Protein AF-R7Z163-F1 (afdb_monomer)

Secondary structure (DSSP, 8-state):
---HHHHHHHHHHHHHHHHTPPPP--TTTSSPPPHHHHHHHHTTTT--S-SS-HHHHHHHHTTPPPEEEEE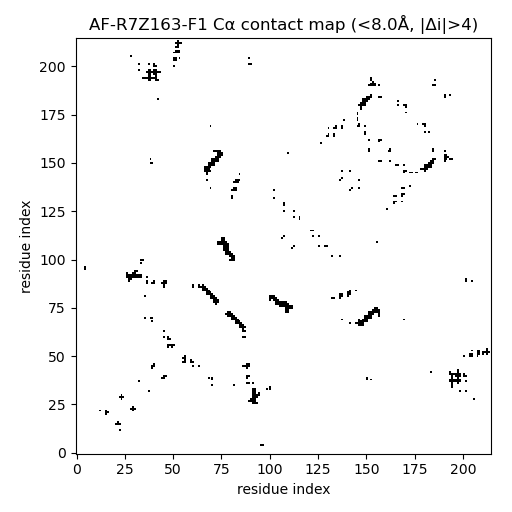EEE-SS-EEEEEEEES--S-PPP--S--S-SEEETTSSHHHHHT--SHHHHHHHHHHHHHHHHHHHHHHHSTTS---EEEEESTTTT-HHHHHHHHHHHHTTTTS--SPPEEE---TTHHHHHHHHHHHHHHHHHHHTTS----

Structure (mmCIF, N/CA/C/O backbone):
data_AF-R7Z163-F1
#
_entry.id   AF-R7Z163-F1
#
loop_
_atom_site.group_PDB
_atom_site.id
_atom_site.type_symbol
_atom_site.label_atom_id
_atom_site.label_alt_id
_atom_site.label_comp_id
_atom_site.label_asym_id
_atom_site.label_entity_id
_atom_site.label_seq_id
_atom_site.pdbx_PDB_ins_code
_atom_site.Cartn_x
_atom_site.Cartn_y
_atom_site.Cartn_z
_atom_site.occupancy
_atom_site.B_iso_or_equiv
_atom_site.auth_seq_id
_atom_site.auth_comp_id
_atom_site.auth_asym_id
_atom_site.auth_atom_id
_atom_site.pdbx_PDB_model_num
ATOM 1 N N . MET A 1 1 ? 17.599 -27.628 7.801 1.00 36.09 1 MET A N 1
ATOM 2 C CA . MET A 1 1 ? 17.347 -26.577 6.795 1.00 36.09 1 MET A CA 1
ATOM 3 C C . MET A 1 1 ? 17.028 -27.294 5.508 1.00 36.09 1 MET A C 1
ATOM 5 O O . MET A 1 1 ? 17.887 -28.016 5.032 1.00 36.09 1 MET A O 1
ATOM 9 N N . VAL A 1 2 ? 15.789 -27.201 5.040 1.00 32.97 2 VAL A N 1
ATOM 10 C CA . VAL A 1 2 ? 15.358 -27.830 3.787 1.00 32.97 2 VAL A CA 1
ATOM 11 C C . VAL A 1 2 ? 15.520 -26.781 2.687 1.00 32.97 2 VAL A C 1
ATOM 13 O O . VAL A 1 2 ? 15.096 -25.640 2.877 1.00 32.97 2 VAL A O 1
ATOM 16 N N . GLU A 1 3 ? 16.165 -27.142 1.578 1.00 38.06 3 GLU A N 1
ATOM 17 C CA . GLU A 1 3 ? 16.409 -26.307 0.390 1.00 38.06 3 GLU A CA 1
ATOM 18 C C . GLU A 1 3 ? 15.124 -26.053 -0.422 1.00 38.06 3 GLU A C 1
ATOM 20 O O . GLU A 1 3 ? 15.104 -26.148 -1.642 1.00 38.06 3 GLU A O 1
ATOM 25 N N . ILE A 1 4 ? 14.032 -25.658 0.239 1.00 41.94 4 ILE A N 1
ATOM 26 C CA . ILE A 1 4 ? 12.734 -25.421 -0.422 1.00 41.94 4 ILE A CA 1
ATOM 27 C C . ILE A 1 4 ? 12.804 -24.227 -1.394 1.00 41.94 4 ILE A C 1
ATOM 29 O O . ILE A 1 4 ? 11.930 -24.016 -2.226 1.00 41.94 4 ILE A O 1
ATOM 33 N N . GLY A 1 5 ? 13.861 -23.416 -1.300 1.00 43.06 5 GLY A N 1
ATOM 34 C CA . GLY A 1 5 ? 14.105 -22.325 -2.233 1.00 43.06 5 GLY A CA 1
ATOM 35 C C . GLY A 1 5 ? 14.441 -22.803 -3.644 1.00 43.06 5 GLY A C 1
ATOM 36 O O . GLY A 1 5 ? 13.993 -22.160 -4.580 1.00 43.06 5 GLY A O 1
ATOM 37 N N . ALA A 1 6 ? 15.203 -23.890 -3.810 1.00 53.16 6 ALA A N 1
ATOM 38 C CA . ALA A 1 6 ? 15.663 -24.345 -5.126 1.00 53.16 6 ALA A CA 1
ATOM 39 C C . ALA A 1 6 ? 14.542 -25.023 -5.929 1.00 53.16 6 ALA A C 1
ATOM 41 O O . ALA A 1 6 ? 14.389 -24.747 -7.117 1.00 53.16 6 ALA A O 1
ATOM 42 N N . GLU A 1 7 ? 13.716 -25.825 -5.253 1.00 54.00 7 GLU A N 1
ATOM 43 C CA . GLU A 1 7 ? 12.612 -26.578 -5.864 1.00 54.00 7 GLU A CA 1
ATOM 44 C C . GLU A 1 7 ? 11.540 -25.652 -6.461 1.00 54.00 7 GLU A C 1
ATOM 46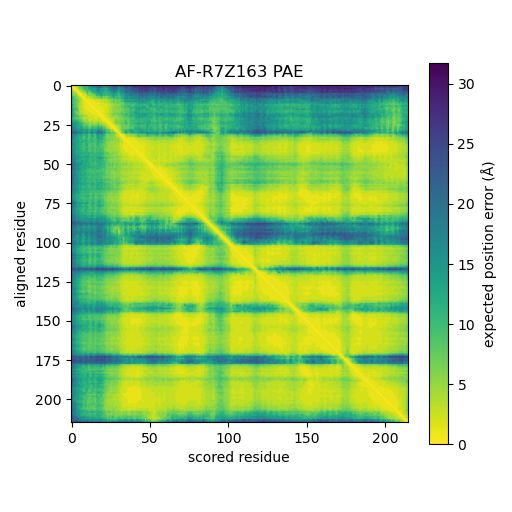 O O . GLU A 1 7 ? 11.139 -25.836 -7.603 1.00 54.00 7 GLU A O 1
ATOM 51 N N . VAL A 1 8 ? 11.171 -24.564 -5.768 1.00 59.41 8 VAL A N 1
ATOM 52 C CA . VAL A 1 8 ? 10.176 -23.597 -6.282 1.00 59.41 8 VAL A CA 1
ATOM 53 C C . VAL A 1 8 ? 10.661 -22.871 -7.544 1.00 59.41 8 VAL A C 1
ATOM 55 O O . VAL A 1 8 ? 9.849 -22.515 -8.397 1.00 59.41 8 VAL A O 1
ATOM 58 N N . TYR A 1 9 ? 11.972 -22.630 -7.695 1.00 63.84 9 TYR A N 1
ATOM 59 C CA . TYR A 1 9 ? 12.480 -22.101 -8.968 1.00 63.84 9 TYR A CA 1
ATOM 60 C C . TYR A 1 9 ? 12.416 -23.149 -10.057 1.00 63.84 9 TYR A C 1
ATOM 62 O O . TYR A 1 9 ? 12.028 -22.806 -11.167 1.00 63.84 9 TYR A O 1
ATOM 70 N N . GLN A 1 10 ? 12.802 -24.386 -9.755 1.00 69.88 10 GLN A N 1
ATOM 71 C CA . GLN A 1 10 ? 12.807 -25.453 -10.741 1.00 69.88 10 GLN A CA 1
ATOM 72 C C . GLN A 1 10 ? 11.404 -25.691 -11.306 1.00 69.88 10 GLN A C 1
ATOM 74 O O . GLN A 1 10 ? 11.244 -25.640 -12.518 1.00 69.88 10 GLN A O 1
ATOM 79 N N . ASP A 1 11 ? 10.380 -25.747 -10.453 1.00 68.75 11 ASP A N 1
ATOM 80 C CA . ASP A 1 11 ? 8.984 -25.864 -10.893 1.00 68.75 11 ASP A CA 1
ATOM 81 C C . ASP A 1 11 ? 8.551 -24.702 -11.809 1.00 68.75 11 ASP A C 1
ATOM 83 O O . ASP A 1 11 ? 7.812 -24.897 -12.775 1.00 68.75 11 ASP A O 1
ATOM 87 N N . LEU A 1 12 ? 9.019 -23.475 -11.537 1.00 69.06 12 LEU A N 1
ATOM 88 C CA . LEU A 1 12 ? 8.750 -22.308 -12.386 1.00 69.06 12 LEU A CA 1
ATOM 89 C C . LEU A 1 12 ? 9.472 -22.387 -13.738 1.00 69.06 12 LEU A C 1
ATOM 91 O O . LEU A 1 12 ? 8.881 -22.017 -14.754 1.00 69.06 12 LEU A O 1
ATOM 95 N N . TYR A 1 13 ? 10.731 -22.834 -13.759 1.00 75.06 13 TYR A N 1
ATOM 96 C CA . TYR A 1 13 ? 11.493 -23.039 -14.995 1.00 75.06 13 TYR A CA 1
ATOM 97 C C . TYR A 1 13 ? 10.868 -24.147 -15.843 1.00 75.06 13 TYR A C 1
ATOM 99 O O . TYR A 1 13 ? 10.616 -23.916 -17.024 1.00 75.06 13 TYR A O 1
ATOM 107 N N . ASP A 1 14 ? 10.530 -25.281 -15.233 1.00 78.38 14 ASP A N 1
ATOM 108 C CA . ASP A 1 14 ? 9.916 -26.428 -15.902 1.00 78.38 14 ASP A CA 1
ATOM 109 C C . ASP A 1 14 ? 8.537 -26.053 -16.475 1.00 78.38 14 ASP A C 1
ATOM 111 O O . ASP A 1 14 ? 8.210 -26.382 -17.617 1.00 78.38 14 ASP A O 1
ATOM 115 N N . ALA A 1 15 ? 7.730 -25.289 -15.727 1.00 80.06 15 ALA A N 1
ATOM 116 C CA . ALA A 1 15 ? 6.444 -24.785 -16.210 1.00 80.06 15 ALA A CA 1
ATOM 117 C C . ALA A 1 15 ? 6.597 -23.781 -17.366 1.00 80.06 15 ALA A C 1
ATOM 119 O O . ALA A 1 15 ? 5.818 -23.810 -18.325 1.00 80.06 15 ALA A O 1
ATOM 120 N N . ALA A 1 16 ? 7.585 -22.886 -17.298 1.00 79.31 16 ALA A N 1
ATOM 121 C CA . ALA A 1 16 ? 7.860 -21.936 -18.371 1.00 79.31 16 ALA A CA 1
ATOM 122 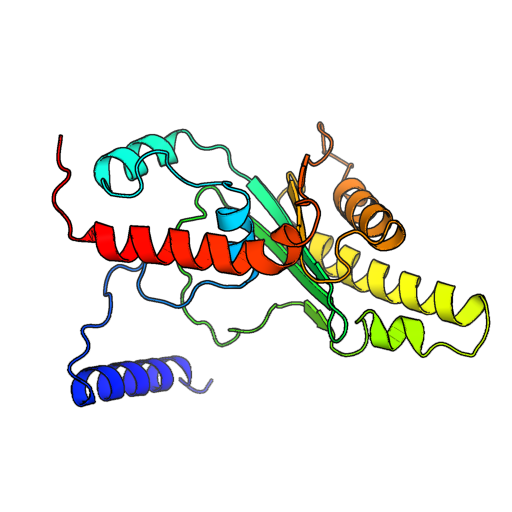C C . ALA A 1 16 ? 8.350 -22.646 -19.640 1.00 79.31 16 ALA A C 1
ATOM 124 O O . ALA A 1 16 ? 7.860 -22.351 -20.729 1.00 79.31 16 ALA A O 1
ATOM 125 N N . GLU A 1 17 ? 9.232 -23.637 -19.496 1.00 80.25 17 GLU A N 1
ATOM 126 C CA . GLU A 1 17 ? 9.689 -24.489 -20.594 1.00 80.25 17 GLU A CA 1
ATOM 127 C C . GLU A 1 17 ? 8.515 -25.238 -21.236 1.00 80.25 17 GLU A C 1
ATOM 129 O O . GLU A 1 17 ? 8.321 -25.156 -22.450 1.00 80.25 17 GLU A O 1
ATOM 134 N N . PHE A 1 18 ? 7.667 -25.883 -20.427 1.00 85.75 18 PHE A N 1
ATOM 135 C CA . PHE A 1 18 ? 6.489 -26.610 -20.909 1.00 85.75 18 PHE A CA 1
ATOM 136 C C . PHE A 1 18 ? 5.501 -25.713 -21.673 1.00 85.75 18 PHE A C 1
ATOM 138 O O . PHE A 1 18 ? 4.878 -26.146 -22.642 1.00 85.75 18 PHE A O 1
ATOM 145 N N . THR A 1 19 ? 5.352 -24.456 -21.249 1.00 81.56 19 THR A N 1
ATOM 146 C CA . THR A 1 19 ? 4.434 -23.484 -21.870 1.00 81.56 19 THR A CA 1
ATOM 147 C C . THR A 1 19 ? 5.065 -22.675 -23.006 1.00 81.56 19 THR A C 1
ATOM 149 O O . THR A 1 19 ? 4.365 -21.899 -23.657 1.00 81.56 19 THR A O 1
ATOM 152 N N . GLY A 1 20 ? 6.366 -22.844 -23.271 1.00 80.19 20 GLY A N 1
ATOM 153 C CA . GLY A 1 20 ? 7.106 -22.050 -24.256 1.00 80.19 20 GLY A CA 1
ATOM 154 C C . GLY A 1 20 ? 7.294 -20.582 -23.854 1.00 80.19 20 GLY A C 1
ATOM 155 O O . GLY A 1 20 ? 7.551 -19.734 -24.711 1.00 80.19 20 GLY A O 1
ATOM 156 N N . LEU A 1 21 ? 7.146 -20.258 -22.568 1.00 76.69 21 LEU A N 1
ATOM 157 C CA . LEU A 1 21 ? 7.347 -18.914 -22.040 1.00 76.69 21 LEU A CA 1
ATOM 158 C C . LEU A 1 21 ? 8.827 -18.680 -21.726 1.00 76.69 21 LEU A C 1
ATOM 160 O O . LEU A 1 21 ? 9.508 -19.515 -21.139 1.00 76.69 21 LEU A O 1
ATOM 164 N N . THR A 1 22 ? 9.329 -17.497 -22.080 1.00 72.44 22 THR A N 1
ATOM 165 C CA . THR A 1 22 ? 10.673 -17.070 -21.672 1.00 72.44 22 THR A CA 1
ATOM 166 C C . THR A 1 22 ? 10.589 -16.394 -20.311 1.00 72.44 22 THR A C 1
ATOM 168 O O . THR A 1 22 ? 9.939 -15.358 -20.170 1.00 72.44 22 THR A O 1
ATOM 171 N N . LEU A 1 23 ? 11.256 -16.963 -19.306 1.00 67.44 23 LEU A N 1
ATOM 172 C CA . LEU A 1 23 ? 11.398 -16.304 -18.012 1.00 67.44 23 LEU A CA 1
ATOM 173 C C . LEU A 1 23 ? 12.344 -15.110 -18.121 1.00 67.44 23 LEU A C 1
ATOM 175 O O . LEU A 1 23 ? 13.413 -15.178 -18.730 1.00 67.44 23 LEU A O 1
ATOM 179 N N . LEU A 1 24 ? 11.957 -14.018 -17.474 1.00 65.38 24 LEU A N 1
ATOM 180 C CA . LEU A 1 24 ? 12.783 -12.826 -17.372 1.00 65.38 24 LEU A CA 1
ATOM 181 C C . LEU A 1 24 ? 13.988 -13.134 -16.478 1.00 65.38 24 LEU A C 1
ATOM 183 O O . LEU A 1 24 ? 13.844 -13.469 -15.303 1.00 65.38 24 LEU A O 1
ATOM 187 N N . THR A 1 25 ? 15.193 -13.028 -17.034 1.00 64.00 25 THR A N 1
ATOM 188 C CA . THR A 1 25 ? 16.443 -13.324 -16.315 1.00 64.00 25 THR A CA 1
ATOM 189 C C . THR A 1 25 ? 17.031 -12.096 -15.627 1.00 64.00 25 THR A C 1
ATOM 191 O O . THR A 1 25 ? 17.888 -12.232 -14.747 1.00 64.00 25 THR A O 1
ATOM 194 N N . ASN A 1 26 ? 16.562 -10.889 -15.968 1.00 64.81 26 ASN A N 1
ATOM 195 C CA . ASN A 1 26 ? 17.010 -9.691 -15.279 1.00 64.81 26 ASN A CA 1
ATOM 196 C C . ASN A 1 26 ? 16.496 -9.701 -13.837 1.00 64.81 26 ASN A C 1
ATOM 198 O O . ASN A 1 26 ? 15.294 -9.657 -13.592 1.00 64.81 26 ASN A O 1
ATOM 202 N N . LYS A 1 27 ? 17.412 -9.681 -12.862 1.00 62.44 27 LYS A N 1
ATOM 203 C CA . LYS A 1 27 ? 17.090 -9.601 -11.426 1.00 62.44 27 LYS A CA 1
ATOM 204 C C . LYS A 1 27 ? 16.138 -8.453 -11.076 1.00 62.44 27 LYS A C 1
ATOM 206 O O . LYS A 1 27 ? 15.412 -8.574 -10.097 1.00 62.44 27 LYS A O 1
ATOM 211 N N . ARG A 1 28 ? 16.139 -7.383 -11.875 1.00 61.84 28 ARG A N 1
ATOM 212 C CA . ARG A 1 28 ? 15.255 -6.223 -11.772 1.00 61.84 28 ARG A CA 1
ATOM 213 C C . ARG A 1 28 ? 13.793 -6.550 -12.081 1.00 61.84 28 ARG A C 1
ATOM 215 O O . ARG A 1 28 ? 12.902 -5.948 -11.498 1.00 61.84 28 ARG A O 1
ATOM 222 N N . PHE A 1 29 ? 13.527 -7.510 -12.954 1.00 61.91 29 PHE A N 1
ATOM 223 C CA . PHE A 1 29 ? 12.198 -7.766 -13.522 1.00 61.91 29 PHE A CA 1
ATOM 224 C C . PHE A 1 29 ? 11.774 -9.229 -13.468 1.00 61.91 29 PHE A C 1
ATOM 226 O O . PHE A 1 29 ? 10.684 -9.577 -13.906 1.00 61.91 29 PHE A O 1
ATOM 233 N N . ALA A 1 30 ? 12.620 -10.091 -12.911 1.00 55.44 30 ALA A N 1
ATOM 234 C CA . ALA A 1 30 ? 12.448 -11.528 -12.981 1.00 55.44 30 ALA A CA 1
ATOM 235 C C . ALA A 1 30 ? 11.147 -12.053 -12.342 1.00 55.44 30 ALA A C 1
ATOM 237 O O . ALA A 1 30 ? 10.879 -13.245 -12.478 1.00 55.44 30 ALA A O 1
ATOM 238 N N . ARG A 1 31 ? 10.375 -11.251 -11.580 1.00 66.25 31 ARG A N 1
ATOM 239 C CA . ARG A 1 31 ? 9.386 -11.768 -10.613 1.00 66.25 31 ARG A CA 1
ATOM 240 C C . ARG A 1 31 ? 8.126 -10.902 -10.431 1.00 66.25 31 ARG A C 1
ATOM 242 O O . ARG A 1 31 ? 8.021 -9.801 -10.952 1.00 66.25 31 ARG A O 1
ATOM 249 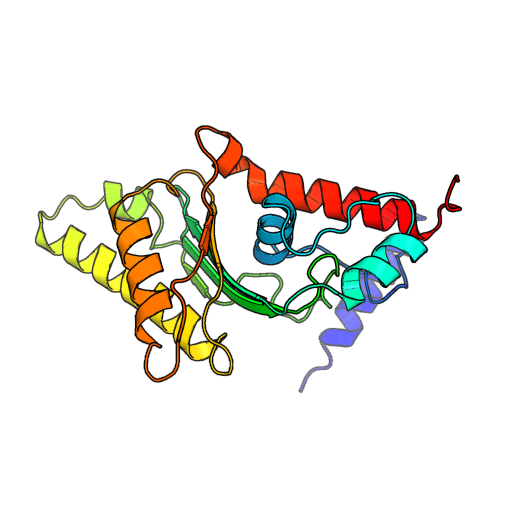N N . GLN A 1 32 ? 7.156 -11.417 -9.666 1.00 65.81 32 GLN A N 1
ATOM 250 C CA . GLN A 1 32 ? 5.863 -10.764 -9.416 1.00 65.81 32 GLN A CA 1
ATOM 251 C C . GLN A 1 32 ? 5.989 -9.517 -8.515 1.00 65.81 32 GLN A C 1
ATOM 253 O O . GLN A 1 32 ? 6.697 -9.560 -7.501 1.00 65.81 32 GLN A O 1
ATOM 258 N N . PRO A 1 33 ? 5.293 -8.413 -8.840 1.00 70.38 33 PRO A N 1
ATOM 259 C CA . PRO A 1 33 ? 5.268 -7.225 -7.998 1.00 70.38 33 PRO A CA 1
ATOM 260 C C . PRO A 1 33 ? 4.495 -7.497 -6.700 1.00 70.38 33 PRO A C 1
ATOM 262 O O . PRO A 1 33 ? 3.402 -8.061 -6.722 1.00 70.38 33 PRO A O 1
ATOM 265 N N . ARG A 1 34 ? 5.037 -7.072 -5.551 1.00 78.62 34 ARG A N 1
ATOM 266 C CA . ARG A 1 34 ? 4.269 -7.067 -4.296 1.00 78.62 34 ARG A CA 1
ATOM 267 C C . ARG A 1 34 ? 3.212 -5.970 -4.347 1.00 78.62 34 ARG A C 1
ATOM 269 O O . ARG A 1 34 ? 3.463 -4.914 -4.922 1.00 78.62 34 ARG A O 1
ATOM 276 N N . HIS A 1 35 ? 2.085 -6.160 -3.657 1.00 82.31 35 HIS A N 1
ATOM 277 C CA . HIS A 1 35 ? 1.030 -5.141 -3.564 1.00 82.31 35 HIS A CA 1
ATOM 278 C C . HIS A 1 35 ? 1.556 -3.780 -3.093 1.00 82.31 35 HIS A C 1
ATOM 280 O O . HIS A 1 35 ? 1.150 -2.758 -3.634 1.00 82.31 35 HIS A O 1
ATOM 286 N N . ARG A 1 36 ? 2.493 -3.769 -2.135 1.00 86.69 36 ARG A N 1
ATOM 287 C CA . ARG A 1 36 ? 3.198 -2.559 -1.695 1.00 86.69 36 ARG A CA 1
ATOM 288 C C . ARG A 1 36 ? 3.938 -1.880 -2.846 1.00 86.69 36 ARG A C 1
ATOM 290 O O . ARG A 1 36 ? 3.727 -0.700 -3.090 1.00 86.69 36 ARG A O 1
ATOM 297 N N . ASP A 1 37 ? 4.816 -2.614 -3.526 1.00 85.62 37 ASP A N 1
ATOM 298 C CA . ASP A 1 37 ? 5.676 -2.058 -4.577 1.00 85.62 37 ASP A CA 1
ATOM 299 C C . ASP A 1 37 ? 4.817 -1.525 -5.732 1.00 85.62 37 ASP A C 1
ATOM 301 O O . ASP A 1 37 ? 5.004 -0.398 -6.186 1.00 85.62 37 ASP A O 1
ATOM 305 N N . ALA A 1 38 ? 3.783 -2.281 -6.099 1.00 88.00 38 ALA A N 1
ATOM 306 C CA . ALA A 1 38 ? 2.792 -1.868 -7.076 1.00 88.00 38 ALA A CA 1
ATOM 307 C C . ALA A 1 38 ? 2.017 -0.618 -6.620 1.00 88.00 38 ALA A C 1
ATOM 309 O O . ALA A 1 38 ? 1.838 0.305 -7.402 1.00 88.00 38 ALA A O 1
ATOM 310 N N . ALA A 1 39 ? 1.602 -0.520 -5.355 1.00 91.44 39 ALA A N 1
ATOM 311 C CA . ALA A 1 39 ? 0.933 0.680 -4.852 1.00 91.44 39 ALA A CA 1
ATOM 312 C C . ALA A 1 39 ? 1.849 1.912 -4.901 1.00 91.44 39 ALA A C 1
ATOM 314 O O . ALA A 1 39 ? 1.417 2.981 -5.324 1.00 91.44 39 ALA A O 1
ATOM 315 N N . ILE A 1 40 ? 3.123 1.766 -4.526 1.00 90.56 40 ILE A N 1
ATOM 316 C CA . ILE A 1 40 ? 4.093 2.861 -4.585 1.00 90.56 40 ILE A CA 1
ATOM 317 C C . ILE A 1 40 ? 4.262 3.368 -6.031 1.00 90.56 40 ILE A C 1
ATOM 319 O O . ILE A 1 40 ? 4.172 4.575 -6.271 1.00 90.56 40 ILE A O 1
ATOM 323 N N . VAL A 1 41 ? 4.433 2.457 -6.998 1.00 90.31 41 VAL A N 1
ATOM 324 C CA . VAL A 1 41 ? 4.495 2.802 -8.431 1.00 90.31 41 VAL A CA 1
ATOM 325 C C . VAL A 1 41 ? 3.180 3.424 -8.907 1.00 90.31 41 VAL A C 1
ATOM 327 O O . VAL A 1 41 ? 3.202 4.395 -9.655 1.00 90.31 41 VAL A O 1
ATOM 330 N N . GLY A 1 42 ? 2.034 2.926 -8.439 1.00 92.25 42 GLY A N 1
ATOM 331 C CA . GLY A 1 42 ? 0.713 3.455 -8.786 1.00 92.25 42 GLY A CA 1
ATOM 332 C C . GLY A 1 42 ? 0.473 4.885 -8.299 1.00 92.25 42 GLY A C 1
ATOM 333 O O . GLY A 1 42 ? -0.296 5.628 -8.907 1.00 92.25 42 GLY A O 1
ATOM 334 N N . TYR A 1 43 ? 1.170 5.302 -7.241 1.00 94.00 43 TYR A N 1
ATOM 335 C CA . TYR A 1 43 ? 1.236 6.696 -6.796 1.00 94.00 43 TYR A CA 1
ATOM 336 C C . TYR A 1 43 ? 2.263 7.543 -7.571 1.00 94.00 43 TYR A C 1
ATOM 338 O O . TYR A 1 43 ? 2.430 8.726 -7.280 1.00 94.00 43 TYR A O 1
ATOM 346 N N . GLY A 1 44 ? 2.948 6.965 -8.561 1.00 90.81 44 GLY A N 1
ATOM 347 C CA . GLY A 1 44 ? 3.984 7.621 -9.361 1.00 90.81 44 GLY A CA 1
ATOM 348 C C . GLY A 1 44 ? 5.316 7.788 -8.627 1.00 90.81 44 GLY A C 1
ATOM 349 O O . GLY A 1 44 ? 6.153 8.593 -9.034 1.00 90.81 44 GLY A O 1
ATOM 350 N N . LEU A 1 45 ? 5.530 7.071 -7.521 1.00 89.19 45 LEU A N 1
ATOM 351 C CA . LEU A 1 45 ? 6.723 7.236 -6.695 1.00 89.19 45 LEU A CA 1
ATOM 352 C C . LEU A 1 45 ? 7.836 6.288 -7.139 1.00 89.19 45 LEU A C 1
ATOM 354 O O . LEU A 1 45 ? 7.640 5.081 -7.250 1.00 89.19 45 LEU A O 1
ATOM 358 N N . GLY A 1 46 ? 9.035 6.836 -7.345 1.00 83.38 46 GLY A N 1
ATOM 359 C CA . GLY A 1 46 ? 10.184 6.044 -7.799 1.00 83.38 46 GLY A CA 1
ATOM 360 C C . GLY A 1 46 ? 10.029 5.527 -9.233 1.00 83.38 46 GLY A C 1
ATOM 361 O O . GLY A 1 46 ? 10.585 4.481 -9.567 1.00 83.38 46 GLY A O 1
ATOM 362 N N . VAL A 1 47 ? 9.248 6.244 -10.047 1.00 85.75 47 VAL A N 1
ATOM 363 C CA . VAL A 1 47 ? 8.957 5.945 -11.452 1.00 85.75 47 VAL A CA 1
ATOM 364 C C . VAL A 1 47 ? 9.656 6.986 -12.326 1.00 85.75 47 VAL A C 1
ATOM 366 O O . VAL A 1 47 ? 9.511 8.187 -12.100 1.00 85.75 47 VAL A O 1
ATOM 369 N N . CYS A 1 48 ? 10.447 6.533 -13.297 1.00 86.19 48 CYS A N 1
ATOM 370 C CA . CYS A 1 48 ? 11.116 7.409 -14.263 1.00 86.19 48 CYS A CA 1
ATOM 371 C C . CYS A 1 48 ? 10.104 8.013 -15.241 1.00 86.19 48 CYS A C 1
ATOM 373 O O . CYS A 1 48 ? 9.071 7.400 -15.509 1.00 86.19 48 CYS A O 1
ATOM 375 N N . LYS A 1 49 ? 10.411 9.154 -15.855 1.00 88.00 49 LYS A N 1
ATOM 376 C CA . LYS A 1 49 ? 9.543 9.741 -16.888 1.00 88.00 49 LYS A CA 1
ATOM 377 C C . LYS A 1 49 ? 9.444 8.847 -18.116 1.00 88.00 49 LYS A C 1
ATOM 379 O O . LYS A 1 49 ? 8.354 8.651 -18.643 1.00 88.00 49 LYS A O 1
ATOM 384 N N . SER A 1 50 ? 10.573 8.286 -18.542 1.00 86.19 50 SER A N 1
ATOM 385 C CA . SER A 1 50 ? 10.609 7.352 -19.662 1.00 86.19 50 SER A CA 1
ATOM 386 C C . SER A 1 50 ? 10.200 5.954 -19.193 1.00 86.19 50 SER A C 1
ATOM 388 O O . SER A 1 50 ? 10.855 5.354 -18.331 1.00 86.19 50 SER A O 1
ATOM 390 N N . SER A 1 51 ? 9.084 5.438 -19.712 1.00 81.69 51 SER A N 1
ATOM 391 C CA . SER A 1 51 ? 8.635 4.057 -19.478 1.00 81.69 51 SER A CA 1
ATOM 392 C C . SER A 1 51 ? 9.197 3.075 -20.507 1.00 81.69 51 SER A C 1
ATOM 394 O O . SER A 1 51 ? 9.265 1.881 -20.224 1.00 81.69 51 SER A O 1
ATOM 396 N N . THR A 1 52 ? 9.642 3.576 -21.663 1.00 83.69 52 THR A N 1
ATOM 397 C CA . THR A 1 52 ? 10.077 2.775 -22.814 1.00 83.69 52 THR A CA 1
ATOM 398 C C . THR A 1 52 ? 11.585 2.780 -23.054 1.00 83.69 52 THR A C 1
ATOM 400 O O . THR A 1 52 ? 12.068 1.899 -23.757 1.00 83.69 52 THR A O 1
ATOM 403 N N . CYS A 1 53 ? 12.348 3.717 -22.469 1.00 85.12 53 CYS A N 1
ATOM 404 C CA . CYS A 1 53 ? 13.810 3.723 -22.565 1.00 85.12 53 CYS A CA 1
ATOM 405 C C . CYS A 1 53 ? 14.483 3.376 -21.223 1.00 85.12 53 CYS A C 1
ATOM 407 O O . CYS A 1 53 ? 14.630 4.236 -20.344 1.00 85.12 53 CYS A O 1
ATOM 409 N N . PRO A 1 54 ? 14.993 2.138 -21.058 1.00 81.62 54 PRO A N 1
ATOM 410 C CA . PRO A 1 54 ? 15.679 1.721 -19.836 1.00 81.62 54 PRO A CA 1
ATOM 411 C C . PRO A 1 54 ? 16.907 2.575 -19.498 1.00 81.62 54 PRO A C 1
ATOM 413 O O . PRO A 1 54 ? 17.187 2.815 -18.326 1.00 81.62 54 PRO A O 1
ATOM 416 N N . ARG A 1 55 ? 17.641 3.063 -20.511 1.00 83.62 55 ARG A N 1
ATOM 417 C CA . ARG A 1 55 ? 18.850 3.882 -20.306 1.00 83.62 55 ARG A CA 1
ATOM 418 C C . ARG A 1 55 ? 18.535 5.232 -19.668 1.00 83.62 55 ARG A C 1
ATOM 420 O O . ARG A 1 55 ? 19.223 5.626 -18.730 1.00 83.62 55 ARG A O 1
ATOM 427 N N . GLU A 1 56 ? 17.499 5.909 -20.154 1.00 86.31 56 GLU A N 1
ATOM 428 C CA . GLU A 1 56 ? 17.022 7.168 -19.573 1.00 86.31 56 GLU A CA 1
ATOM 429 C C . GLU A 1 56 ? 16.536 6.947 -18.145 1.00 86.31 56 GLU A C 1
ATOM 431 O O . GLU A 1 56 ? 16.949 7.665 -17.238 1.00 86.31 56 GLU A O 1
ATOM 436 N N . CYS A 1 57 ? 15.760 5.884 -17.918 1.00 83.94 57 CYS A N 1
ATOM 437 C CA . CYS A 1 57 ? 15.274 5.564 -16.583 1.00 83.94 57 CYS A CA 1
ATOM 438 C C . CYS A 1 57 ? 16.418 5.291 -15.592 1.00 83.94 57 CYS A C 1
ATOM 440 O O . CYS A 1 57 ? 16.422 5.830 -14.486 1.00 83.94 57 CYS A O 1
ATOM 442 N N . VAL A 1 58 ? 17.450 4.539 -15.993 1.00 82.44 58 VAL A N 1
ATOM 443 C CA . VAL A 1 58 ? 18.641 4.326 -15.152 1.00 82.44 58 VAL A CA 1
ATOM 444 C C . VAL A 1 58 ? 19.334 5.650 -14.818 1.00 82.44 58 VAL A C 1
ATOM 446 O O . VAL A 1 58 ? 19.796 5.816 -13.688 1.00 82.44 58 VAL A O 1
ATOM 449 N N . ALA A 1 59 ? 19.408 6.601 -15.752 1.00 85.62 59 ALA A N 1
ATOM 450 C CA . ALA A 1 59 ? 19.982 7.919 -15.482 1.00 85.62 59 ALA A CA 1
ATOM 451 C C . ALA A 1 59 ? 19.126 8.727 -14.488 1.00 85.62 59 ALA A C 1
ATOM 453 O O . ALA A 1 59 ? 19.669 9.298 -13.542 1.00 85.62 59 ALA A O 1
ATOM 454 N N . GLU A 1 60 ? 17.799 8.719 -14.650 1.00 86.12 60 GLU A N 1
ATOM 455 C CA . GLU A 1 60 ? 16.857 9.383 -13.739 1.00 86.12 60 GLU A CA 1
ATOM 456 C C . GLU A 1 60 ? 16.921 8.807 -12.313 1.00 86.12 60 GLU A C 1
ATOM 458 O O . GLU A 1 60 ? 16.940 9.557 -11.337 1.00 86.12 60 GLU A O 1
ATOM 463 N N . GLU A 1 61 ? 17.020 7.482 -12.178 1.00 82.88 61 GLU A N 1
ATOM 464 C CA . GLU A 1 61 ? 17.074 6.784 -10.886 1.00 82.88 61 GLU A CA 1
ATOM 465 C C . GLU A 1 61 ? 18.229 7.217 -9.987 1.00 82.88 61 GLU A C 1
ATOM 467 O O . GLU A 1 61 ? 18.080 7.225 -8.766 1.00 82.88 61 GLU A O 1
ATOM 472 N N . HIS A 1 62 ? 19.387 7.558 -10.561 1.00 81.62 62 HIS A N 1
ATOM 473 C CA . HIS A 1 62 ? 20.548 7.980 -9.770 1.00 81.62 62 HIS A CA 1
ATOM 474 C C . HIS A 1 62 ? 20.288 9.287 -9.010 1.00 81.62 62 HIS A C 1
ATOM 476 O O . HIS A 1 62 ? 20.915 9.520 -7.978 1.00 81.62 62 HIS A O 1
ATOM 482 N N . GLY A 1 63 ? 19.366 10.120 -9.501 1.00 83.31 63 GLY A N 1
ATOM 483 C CA . GLY A 1 63 ? 18.964 11.370 -8.859 1.00 83.31 63 GLY A CA 1
ATOM 484 C C . GLY A 1 63 ? 17.755 11.248 -7.929 1.00 83.31 63 GLY A C 1
ATOM 485 O O . GLY A 1 63 ? 17.361 12.247 -7.328 1.00 83.31 63 GLY A O 1
ATOM 486 N N . MET A 1 64 ? 17.134 10.069 -7.811 1.00 85.69 64 MET A N 1
ATOM 487 C CA . MET A 1 64 ? 15.922 9.915 -7.005 1.00 85.69 64 MET A CA 1
ATOM 488 C C . MET A 1 64 ? 16.241 9.870 -5.503 1.00 85.69 64 MET A C 1
ATOM 490 O O . MET A 1 64 ? 17.184 9.190 -5.086 1.00 85.69 64 MET A O 1
ATOM 494 N N . PRO A 1 65 ? 15.447 10.560 -4.662 1.00 84.56 65 PRO A N 1
ATOM 495 C CA . PRO A 1 65 ? 15.635 10.509 -3.223 1.00 84.56 65 PRO A CA 1
ATOM 496 C C . PRO A 1 65 ? 15.276 9.125 -2.681 1.00 84.56 65 PRO A C 1
ATOM 498 O O . PRO A 1 65 ? 14.347 8.469 -3.157 1.00 84.56 65 PRO A O 1
ATOM 501 N N . GLU A 1 66 ? 15.982 8.712 -1.633 1.00 85.00 66 GLU A N 1
ATOM 502 C CA . GLU A 1 66 ? 15.593 7.554 -0.839 1.00 85.00 66 GLU A CA 1
ATOM 503 C C . GLU A 1 66 ? 14.265 7.820 -0.132 1.00 85.00 66 GLU A C 1
ATOM 505 O O . GLU A 1 66 ? 14.051 8.901 0.419 1.00 85.00 66 GLU A O 1
ATOM 510 N N . ARG A 1 67 ? 13.359 6.843 -0.170 1.00 85.81 67 ARG A N 1
ATOM 511 C CA . ARG A 1 67 ? 12.028 6.943 0.424 1.00 85.81 67 ARG A CA 1
ATOM 512 C C . ARG A 1 67 ? 11.765 5.754 1.319 1.00 85.81 67 ARG A C 1
ATOM 514 O O . ARG A 1 67 ? 12.087 4.625 0.968 1.00 85.81 67 ARG A O 1
ATOM 521 N N . SER A 1 68 ? 11.138 6.005 2.454 1.00 89.19 68 SER A N 1
ATOM 522 C CA . SER A 1 68 ? 10.646 4.978 3.361 1.00 89.19 68 SER A CA 1
ATOM 523 C C . SER A 1 68 ? 9.133 5.061 3.392 1.00 89.19 68 SER A C 1
ATOM 525 O O . SER A 1 68 ? 8.561 6.038 3.877 1.00 89.19 68 SER A O 1
ATOM 527 N N . ALA A 1 69 ? 8.493 4.061 2.802 1.00 91.06 69 ALA A N 1
ATOM 528 C CA . ALA A 1 69 ? 7.069 4.077 2.537 1.00 91.06 69 ALA A CA 1
ATOM 529 C C . ALA A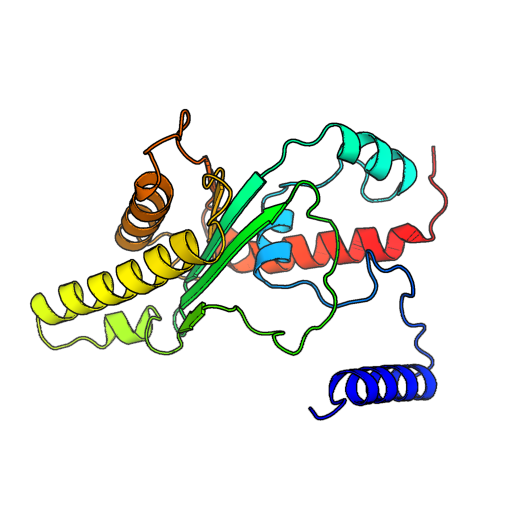 1 69 ? 6.332 3.113 3.471 1.00 91.06 69 ALA A C 1
ATOM 531 O O . ALA A 1 69 ? 6.587 1.906 3.427 1.00 91.06 69 ALA A O 1
ATOM 532 N N . LEU A 1 70 ? 5.395 3.635 4.266 1.00 93.81 70 LEU A N 1
ATOM 533 C CA . LEU A 1 70 ? 4.404 2.857 5.008 1.00 93.81 70 LEU A CA 1
ATOM 534 C C . LEU A 1 70 ? 3.159 2.699 4.132 1.00 93.81 70 LEU A C 1
ATOM 536 O O . LEU A 1 70 ? 2.412 3.648 3.919 1.00 93.81 70 LEU A O 1
ATOM 540 N N . SER A 1 71 ? 2.955 1.502 3.599 1.00 94.50 71 SER A N 1
ATOM 541 C CA . SER A 1 71 ? 1.843 1.168 2.711 1.00 94.50 71 SER A CA 1
ATOM 542 C C . SER A 1 71 ? 0.785 0.378 3.459 1.00 94.50 71 SER A C 1
ATOM 544 O O . SER A 1 71 ? 1.093 -0.656 4.053 1.00 94.50 71 SER A O 1
ATOM 546 N N . ILE A 1 72 ? -0.458 0.845 3.404 1.00 96.25 72 ILE A N 1
ATOM 547 C CA . ILE A 1 72 ? -1.587 0.240 4.101 1.00 96.25 72 ILE A CA 1
ATOM 548 C C . ILE A 1 72 ? -2.713 -0.011 3.100 1.00 96.25 72 ILE A C 1
ATOM 550 O O . ILE A 1 72 ? -3.333 0.919 2.582 1.00 96.25 72 ILE A O 1
ATOM 554 N N . LEU A 1 73 ? -2.982 -1.291 2.866 1.00 96.56 73 LEU A N 1
ATOM 555 C CA . LEU A 1 73 ? -4.169 -1.768 2.176 1.00 96.56 73 LEU A CA 1
ATOM 556 C C . LEU A 1 73 ? -5.269 -1.984 3.215 1.00 96.56 73 LEU A C 1
ATOM 558 O O . LEU A 1 73 ? -5.122 -2.844 4.086 1.00 96.56 73 LEU A O 1
ATOM 562 N N . PHE A 1 74 ? -6.373 -1.248 3.107 1.00 97.19 74 PHE A N 1
ATOM 563 C CA . PHE A 1 74 ? -7.537 -1.443 3.967 1.00 97.19 74 PHE A CA 1
ATOM 564 C C . PHE A 1 74 ? -8.791 -1.686 3.134 1.00 97.19 74 PHE A C 1
ATOM 566 O O . PHE A 1 74 ? -9.257 -0.826 2.386 1.00 97.19 74 PHE A O 1
ATOM 573 N N . THR A 1 75 ? -9.319 -2.898 3.254 1.00 96.81 75 THR A N 1
ATOM 574 C CA . THR A 1 75 ? -10.458 -3.401 2.477 1.00 96.81 75 THR A CA 1
ATOM 575 C C . THR A 1 75 ? -11.578 -3.844 3.410 1.00 96.81 75 THR A C 1
ATOM 577 O O . THR A 1 75 ? -11.439 -3.828 4.638 1.00 96.81 75 THR A O 1
ATOM 580 N N . ARG A 1 76 ? -12.692 -4.291 2.831 1.00 96.94 76 ARG A N 1
ATOM 581 C CA . ARG A 1 76 ? -13.766 -4.969 3.557 1.00 96.94 76 ARG A CA 1
ATOM 582 C C . ARG A 1 76 ? -13.260 -6.177 4.337 1.00 96.94 76 ARG A C 1
ATOM 584 O O . ARG A 1 76 ? -13.580 -6.308 5.514 1.00 96.94 76 ARG A O 1
ATOM 591 N N . ALA A 1 77 ? -12.440 -7.014 3.712 1.00 96.38 77 ALA A N 1
ATOM 592 C CA . ALA A 1 77 ? -12.023 -8.284 4.295 1.00 96.38 77 ALA A CA 1
ATOM 593 C C . ALA A 1 77 ? -10.742 -8.184 5.130 1.00 96.38 77 ALA A C 1
ATOM 595 O O . ALA A 1 77 ? -10.624 -8.863 6.140 1.00 96.38 77 ALA A O 1
ATOM 596 N N . VAL A 1 78 ? -9.777 -7.357 4.721 1.00 95.88 78 VAL A N 1
ATOM 597 C CA . VAL A 1 78 ? -8.412 -7.431 5.259 1.00 95.88 78 VAL A CA 1
ATOM 598 C C . VAL A 1 78 ? -7.791 -6.064 5.521 1.00 95.88 78 VAL A C 1
ATOM 600 O O . VAL A 1 78 ? -8.098 -5.075 4.842 1.00 95.88 78 VAL A O 1
ATOM 603 N N . LEU A 1 79 ? -6.848 -6.056 6.460 1.00 96.38 79 LEU A N 1
ATOM 604 C CA . LEU A 1 79 ? -5.841 -5.021 6.651 1.00 96.38 79 LEU A CA 1
ATOM 605 C C . LEU A 1 79 ? -4.470 -5.620 6.332 1.00 96.38 79 LEU A C 1
ATOM 607 O O . LEU A 1 79 ? -4.063 -6.620 6.919 1.00 96.38 79 LEU A O 1
ATOM 611 N N . SER A 1 80 ? -3.741 -5.003 5.412 1.00 94.62 80 SER A N 1
ATOM 612 C CA . SER A 1 80 ? -2.379 -5.402 5.066 1.00 94.62 80 SER A CA 1
ATOM 613 C C . SER A 1 80 ? -1.457 -4.202 5.173 1.00 94.62 80 SER A C 1
ATOM 615 O O . SER A 1 80 ? -1.717 -3.164 4.568 1.00 94.62 80 SER A O 1
ATOM 617 N N . ILE A 1 81 ? -0.366 -4.356 5.917 1.00 94.25 81 ILE A N 1
ATOM 618 C CA . ILE A 1 81 ? 0.569 -3.277 6.211 1.00 94.25 81 ILE A CA 1
ATOM 619 C C . ILE A 1 81 ? 1.978 -3.724 5.845 1.00 94.25 81 ILE A C 1
ATOM 621 O O . ILE A 1 81 ? 2.464 -4.770 6.275 1.00 94.25 81 ILE A O 1
ATOM 625 N N . GLU A 1 82 ? 2.679 -2.889 5.093 1.00 91.06 82 GLU A N 1
ATOM 626 C CA . GLU A 1 82 ? 4.098 -3.075 4.844 1.00 91.06 82 GLU A CA 1
ATOM 627 C C . GLU A 1 82 ? 4.842 -1.755 4.968 1.00 91.06 82 GLU A C 1
ATOM 629 O O . GLU A 1 82 ? 4.349 -0.707 4.561 1.00 91.06 82 GLU A O 1
ATOM 634 N N . CYS A 1 83 ? 6.065 -1.818 5.483 1.00 88.25 83 CYS A N 1
ATOM 635 C CA . CYS A 1 83 ? 6.971 -0.682 5.515 1.00 88.25 83 CYS A CA 1
ATOM 636 C C . CYS A 1 83 ? 8.290 -1.082 4.854 1.00 88.25 83 CYS A C 1
ATOM 638 O O . CYS A 1 83 ? 8.808 -2.171 5.118 1.00 88.25 83 CYS A O 1
ATOM 640 N N . SER A 1 84 ? 8.821 -0.241 3.967 1.00 84.88 84 SER A N 1
ATOM 641 C CA . SER A 1 84 ? 10.136 -0.477 3.364 1.00 84.88 84 SER A CA 1
ATOM 642 C C . SER A 1 84 ? 10.831 0.812 2.945 1.00 84.88 84 SER A C 1
ATOM 644 O O . SER A 1 84 ? 10.200 1.678 2.339 1.00 84.88 84 SER A O 1
ATOM 646 N N . GLY A 1 85 ? 12.141 0.878 3.192 1.00 78.81 85 GLY A N 1
ATOM 647 C CA . GLY A 1 85 ? 13.044 1.898 2.660 1.00 78.81 85 GLY A CA 1
ATOM 648 C C . GLY A 1 85 ? 13.626 1.491 1.309 1.00 78.81 85 GLY A C 1
ATOM 649 O O . GLY A 1 85 ? 14.188 0.401 1.190 1.00 78.81 85 GLY A O 1
ATOM 650 N N . ARG A 1 86 ? 13.478 2.339 0.287 1.00 71.56 86 ARG A N 1
ATOM 651 C CA . ARG A 1 86 ? 14.027 2.138 -1.058 1.00 71.56 86 ARG A CA 1
ATOM 652 C C . ARG A 1 86 ? 14.364 3.450 -1.748 1.00 71.56 86 ARG A C 1
ATOM 654 O O . ARG A 1 86 ? 13.597 4.407 -1.722 1.00 71.56 86 ARG A O 1
ATOM 661 N N . ARG A 1 87 ? 15.476 3.440 -2.483 1.00 65.38 87 ARG A N 1
ATOM 662 C CA . ARG A 1 87 ? 15.772 4.446 -3.520 1.00 65.38 87 ARG A CA 1
ATOM 663 C C . ARG A 1 87 ? 15.048 4.159 -4.832 1.00 65.38 87 ARG A C 1
ATOM 665 O O . ARG A 1 87 ? 14.668 5.083 -5.535 1.00 65.38 87 ARG A O 1
ATOM 672 N N . LYS A 1 88 ? 14.865 2.873 -5.149 1.00 66.06 88 LYS A N 1
ATOM 673 C CA . LYS A 1 88 ? 14.359 2.383 -6.435 1.00 66.06 88 LYS A CA 1
ATOM 674 C C . LYS A 1 88 ? 13.170 1.466 -6.218 1.00 66.06 88 LYS A C 1
ATOM 676 O O . LYS A 1 88 ? 13.224 0.589 -5.354 1.00 66.06 88 LYS A O 1
ATOM 681 N N . ILE A 1 89 ? 12.100 1.705 -6.968 1.00 60.75 89 ILE A N 1
ATOM 682 C CA . ILE A 1 89 ? 10.805 1.053 -6.727 1.00 60.75 89 ILE A CA 1
ATOM 683 C C . ILE A 1 89 ? 10.256 0.402 -8.005 1.00 60.75 89 ILE A C 1
ATOM 685 O O . ILE A 1 89 ? 9.477 -0.540 -7.924 1.00 60.75 89 ILE A O 1
ATOM 689 N N . ALA A 1 90 ? 10.776 0.777 -9.180 1.00 57.56 90 ALA A N 1
ATOM 690 C CA . ALA A 1 90 ? 10.583 0.055 -10.440 1.00 57.56 90 ALA A CA 1
ATOM 691 C C . ALA A 1 90 ? 11.483 -1.198 -10.548 1.00 57.56 90 ALA A C 1
ATOM 693 O O . ALA A 1 90 ? 12.140 -1.423 -11.571 1.00 57.56 90 ALA A O 1
ATOM 694 N N . GLU A 1 91 ? 11.545 -1.983 -9.472 1.00 62.81 91 GLU A N 1
ATOM 695 C CA . GLU A 1 91 ? 12.220 -3.277 -9.419 1.00 62.81 91 GLU A CA 1
ATOM 696 C C . GLU A 1 91 ? 11.276 -4.307 -8.786 1.00 62.81 91 GLU A C 1
ATOM 698 O O . GLU A 1 91 ? 10.530 -4.023 -7.849 1.00 62.81 91 GLU A O 1
ATOM 703 N N . THR A 1 92 ? 11.308 -5.523 -9.307 1.00 58.81 92 THR A N 1
ATOM 704 C CA . THR A 1 92 ? 10.601 -6.682 -8.767 1.00 58.81 92 THR A CA 1
ATOM 705 C C . THR A 1 92 ? 11.511 -7.413 -7.784 1.00 58.81 92 THR A C 1
ATOM 707 O O . THR A 1 92 ? 12.733 -7.451 -7.938 1.00 58.81 92 THR A O 1
ATOM 710 N N . HIS A 1 93 ? 10.925 -7.990 -6.736 1.00 53.47 93 HIS A N 1
ATOM 711 C CA . HIS A 1 93 ? 11.688 -8.685 -5.702 1.00 53.47 93 HIS A CA 1
ATOM 712 C C . HIS A 1 93 ? 11.806 -10.154 -5.978 1.00 53.47 93 HIS A C 1
ATOM 714 O O . HIS A 1 93 ? 10.878 -10.765 -6.490 1.00 53.47 93 HIS A O 1
ATOM 720 N N . ILE A 1 94 ? 12.913 -10.733 -5.513 1.00 48.38 94 ILE A N 1
ATOM 721 C CA . ILE A 1 94 ? 13.044 -12.171 -5.358 1.00 48.38 94 ILE A CA 1
ATOM 722 C C . ILE A 1 94 ? 11.860 -12.719 -4.530 1.00 48.38 94 ILE A C 1
ATOM 724 O O . ILE A 1 94 ? 11.741 -12.281 -3.387 1.00 48.38 94 ILE A O 1
ATOM 728 N N . PRO A 1 95 ? 10.998 -13.641 -5.042 1.00 46.12 95 PRO A N 1
ATOM 729 C CA . PRO A 1 95 ? 10.197 -14.577 -4.289 1.00 46.12 95 PRO A CA 1
ATOM 730 C C . PRO A 1 95 ? 11.098 -15.262 -3.298 1.00 46.12 95 PRO A C 1
ATOM 732 O O . PRO A 1 95 ? 11.777 -16.250 -3.560 1.00 46.12 95 PRO A O 1
ATOM 735 N N . TYR A 1 96 ? 11.162 -14.616 -2.153 1.00 47.75 96 TYR A N 1
ATOM 736 C CA . TYR A 1 96 ? 11.362 -15.287 -0.912 1.00 47.75 96 TYR A CA 1
ATOM 737 C C . TYR A 1 96 ? 10.052 -15.992 -0.563 1.00 47.75 96 TYR A C 1
ATOM 739 O O . TYR A 1 96 ? 8.990 -15.646 -1.082 1.00 47.75 96 TYR A O 1
ATOM 747 N N . TRP A 1 97 ? 10.122 -16.920 0.380 1.00 43.34 97 TRP A N 1
ATOM 748 C CA . TRP A 1 97 ? 8.996 -17.673 0.939 1.00 43.34 97 TRP A CA 1
ATOM 749 C C . TRP A 1 97 ? 7.784 -16.834 1.407 1.00 43.34 97 TRP A C 1
ATOM 751 O O . TRP A 1 97 ? 6.739 -17.380 1.736 1.00 43.34 97 TRP A O 1
ATOM 761 N N . GLN A 1 98 ? 7.899 -15.505 1.441 1.00 50.97 98 GLN A N 1
ATOM 762 C CA . GLN A 1 98 ? 6.819 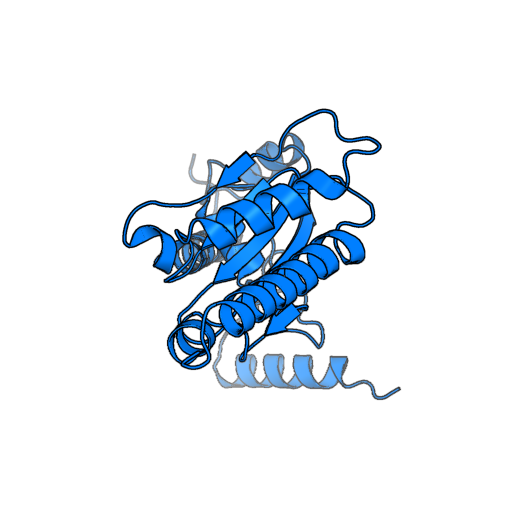-14.576 1.752 1.00 50.97 98 GLN A CA 1
ATOM 763 C C . GLN A 1 98 ? 6.425 -13.798 0.490 1.00 50.97 98 GLN A C 1
ATOM 765 O O . GLN A 1 98 ? 6.950 -12.713 0.221 1.00 50.97 98 GLN A O 1
ATOM 770 N N . GLN A 1 99 ? 5.508 -14.373 -0.292 1.00 54.38 99 GLN A N 1
ATOM 771 C CA . GLN A 1 99 ? 4.727 -13.630 -1.290 1.00 54.38 99 GLN A CA 1
ATOM 772 C C . GLN A 1 99 ? 3.620 -12.791 -0.632 1.00 54.38 99 GLN A C 1
ATOM 774 O O . GLN A 1 99 ? 3.132 -11.835 -1.228 1.00 54.38 99 GLN A O 1
ATOM 779 N N . HIS A 1 100 ? 3.264 -13.113 0.613 1.00 54.16 100 HIS A N 1
ATOM 780 C CA . HIS A 1 100 ? 2.290 -12.364 1.392 1.00 54.16 100 HIS A CA 1
ATOM 781 C C . HIS A 1 100 ? 2.928 -11.168 2.113 1.00 54.16 100 HIS A C 1
ATOM 783 O O . HIS A 1 100 ? 4.118 -11.220 2.458 1.00 54.16 100 HIS A O 1
ATOM 789 N N . PRO A 1 101 ? 2.140 -10.106 2.368 1.00 59.75 101 PRO A N 1
ATOM 790 C CA . PRO A 1 101 ? 2.547 -9.013 3.235 1.00 59.75 101 PRO A CA 1
ATOM 791 C C . PRO A 1 101 ? 3.059 -9.554 4.561 1.00 59.75 101 PRO A C 1
ATOM 793 O O . PRO A 1 101 ? 2.480 -10.479 5.127 1.00 59.75 101 PRO A O 1
ATOM 796 N N . SER A 1 102 ? 4.146 -8.976 5.072 1.00 68.94 102 SER A N 1
ATOM 797 C CA . SER A 1 102 ? 4.694 -9.419 6.356 1.00 68.94 102 SER A CA 1
ATOM 798 C C . SER A 1 102 ? 3.729 -9.177 7.522 1.00 68.94 102 SER A C 1
ATOM 800 O O . SER A 1 102 ? 3.847 -9.881 8.516 1.00 68.94 102 SER A O 1
ATOM 802 N N . ASN A 1 103 ? 2.779 -8.241 7.381 1.00 87.38 103 ASN A N 1
ATOM 803 C CA . ASN A 1 103 ? 1.700 -7.992 8.337 1.00 87.38 103 ASN A CA 1
ATOM 804 C C . ASN A 1 103 ? 0.354 -8.001 7.603 1.00 87.38 103 ASN A C 1
ATOM 806 O O . ASN A 1 103 ? -0.107 -6.976 7.097 1.00 87.38 103 ASN A O 1
ATOM 810 N N . PHE A 1 104 ? -0.241 -9.185 7.496 1.00 91.19 104 PHE A N 1
ATOM 811 C CA . PHE A 1 104 ? -1.549 -9.409 6.891 1.00 91.19 104 PHE A CA 1
ATOM 812 C C . PHE A 1 104 ? -2.534 -9.859 7.971 1.00 91.19 104 PHE A C 1
ATOM 814 O O . PHE A 1 104 ? -2.261 -10.817 8.693 1.00 91.19 104 PHE A O 1
ATOM 821 N N . HIS A 1 105 ? -3.671 -9.176 8.064 1.00 94.44 105 HIS A N 1
ATOM 822 C CA . HIS A 1 105 ? -4.700 -9.415 9.069 1.00 94.44 105 HIS A CA 1
ATOM 823 C C . HIS A 1 105 ? -6.064 -9.539 8.389 1.00 94.44 105 HIS A C 1
ATOM 825 O O . HIS A 1 105 ? -6.628 -8.550 7.912 1.00 94.44 105 HIS A O 1
ATOM 831 N N . ASP A 1 106 ? -6.602 -10.753 8.355 1.00 94.62 106 ASP A N 1
ATOM 832 C CA . ASP A 1 106 ? -7.942 -11.060 7.842 1.00 94.62 106 ASP A CA 1
ATOM 833 C C . ASP A 1 106 ? -9.063 -10.767 8.853 1.00 94.62 106 ASP A C 1
ATOM 835 O O . ASP A 1 106 ? -10.242 -10.766 8.509 1.00 94.62 106 ASP A O 1
ATOM 839 N N . ASP A 1 107 ? -8.704 -10.457 10.097 1.00 95.50 107 ASP A N 1
ATOM 840 C CA . ASP A 1 107 ? -9.631 -10.129 11.176 1.00 95.50 107 ASP A CA 1
ATOM 841 C C . ASP A 1 107 ? -9.687 -8.624 11.501 1.00 95.50 107 ASP A C 1
ATOM 843 O O . ASP A 1 107 ? -10.442 -8.198 12.379 1.00 95.50 107 ASP A O 1
ATOM 847 N N . LEU A 1 108 ? -8.901 -7.811 10.789 1.00 96.81 108 LEU A N 1
ATOM 848 C CA . LEU A 1 108 ? -8.838 -6.354 10.943 1.00 96.81 108 LEU A CA 1
ATOM 849 C C . LEU A 1 108 ? -9.387 -5.596 9.722 1.00 96.81 108 LEU A C 1
ATOM 851 O O . LEU A 1 108 ? -9.078 -4.421 9.558 1.00 96.81 108 LEU A O 1
ATOM 855 N N . GLY A 1 109 ? -10.205 -6.238 8.880 1.00 97.00 109 GLY A N 1
ATOM 856 C CA . GLY A 1 109 ? -10.935 -5.592 7.779 1.00 97.00 109 GLY A CA 1
ATOM 857 C C . GLY A 1 109 ? -12.131 -4.738 8.230 1.00 97.00 109 GLY A C 1
ATOM 858 O O . GLY A 1 109 ? -12.597 -4.830 9.371 1.00 97.00 109 GLY A O 1
ATOM 859 N N . LEU A 1 110 ? -12.671 -3.912 7.324 1.00 95.50 110 LEU A N 1
ATOM 860 C CA . LEU A 1 110 ? -13.836 -3.062 7.613 1.00 95.50 110 LEU A CA 1
ATOM 861 C C . LEU A 1 110 ? -15.077 -3.885 7.998 1.00 95.50 110 LEU A C 1
ATOM 863 O O . LEU A 1 110 ? -15.826 -3.476 8.878 1.00 95.50 110 LEU A O 1
ATOM 867 N N . GLU A 1 111 ? -15.279 -5.071 7.424 1.00 95.62 111 GLU A N 1
ATOM 868 C CA . GLU A 1 111 ? -16.399 -5.937 7.809 1.00 95.62 111 GLU A CA 1
ATOM 869 C C . GLU A 1 111 ? -16.293 -6.426 9.246 1.00 95.62 111 GLU A C 1
ATOM 871 O O . GLU A 1 111 ? -17.305 -6.519 9.941 1.00 95.62 111 GLU A O 1
ATOM 876 N N . ALA A 1 112 ? -15.080 -6.732 9.709 1.00 94.75 112 ALA A N 1
ATOM 877 C CA . ALA A 1 112 ? -14.865 -7.105 11.099 1.00 94.75 112 ALA A CA 1
ATOM 878 C C . ALA A 1 112 ? -15.257 -5.949 12.031 1.00 94.75 112 ALA A C 1
ATOM 880 O O . ALA A 1 112 ? -15.885 -6.188 13.060 1.00 94.75 112 ALA A O 1
ATOM 881 N N . TYR A 1 113 ? -14.974 -4.702 11.634 1.00 94.31 113 TYR A N 1
ATOM 882 C CA . TYR A 1 113 ? -15.422 -3.501 12.343 1.00 94.31 113 TYR A CA 1
ATOM 883 C C . TYR A 1 113 ? -16.947 -3.307 12.300 1.00 94.31 113 TYR A C 1
ATOM 885 O O . TYR A 1 113 ? -17.563 -3.042 13.335 1.00 94.31 113 TYR A O 1
ATOM 893 N N . GLU A 1 114 ? -17.572 -3.455 11.129 1.00 92.75 114 GLU A N 1
ATOM 894 C CA . GLU A 1 114 ? -19.021 -3.293 10.927 1.00 92.75 114 GLU A CA 1
ATOM 895 C C . GLU A 1 114 ? -19.837 -4.309 11.744 1.00 92.75 114 GLU A C 1
ATOM 897 O O . GLU A 1 114 ? -20.907 -3.976 12.256 1.00 92.75 114 GLU A O 1
ATOM 902 N N . ARG A 1 115 ? -19.312 -5.528 11.934 1.00 92.56 115 ARG A N 1
ATOM 903 C CA . ARG A 1 115 ? -19.946 -6.590 12.738 1.00 92.56 115 ARG A CA 1
ATOM 904 C C . ARG A 1 115 ? -19.874 -6.357 14.251 1.00 92.56 115 ARG A C 1
ATOM 906 O O . ARG A 1 115 ? -20.475 -7.122 15.005 1.00 92.56 115 ARG A O 1
ATOM 913 N N . LEU A 1 116 ? -19.160 -5.335 14.732 1.00 89.62 116 LEU A N 1
ATOM 914 C CA . LEU A 1 116 ? -19.065 -5.043 16.165 1.00 89.62 116 LEU A CA 1
ATOM 915 C C . LEU A 1 116 ? -20.393 -4.481 16.687 1.00 89.62 116 LEU A C 1
ATOM 917 O O . LEU A 1 116 ? -20.637 -3.274 16.689 1.00 89.62 116 LEU A O 1
ATOM 921 N N . THR A 1 117 ? -21.241 -5.376 17.186 1.00 78.19 117 THR A N 1
ATOM 922 C CA . THR A 1 117 ? -22.534 -5.057 17.812 1.00 78.19 117 THR A CA 1
ATOM 923 C C . THR A 1 117 ? -22.409 -4.583 19.266 1.00 78.19 117 THR A C 1
ATOM 925 O O . THR A 1 117 ? -23.372 -4.088 19.843 1.00 78.19 117 THR A O 1
ATOM 928 N N . TRP A 1 118 ? -21.227 -4.715 19.875 1.00 63.34 118 TRP A N 1
ATOM 929 C CA . TRP A 1 118 ? -21.000 -4.656 21.328 1.00 63.34 118 TRP A CA 1
ATOM 930 C C . TRP A 1 118 ? -20.632 -3.258 21.875 1.00 63.34 118 TRP A C 1
ATOM 932 O O . TRP A 1 118 ? -19.872 -3.120 22.831 1.00 63.34 118 TRP A O 1
ATOM 942 N N . GLY A 1 119 ? -21.199 -2.197 21.298 1.00 75.19 119 GLY A N 1
ATOM 943 C CA . GLY A 1 119 ? -21.076 -0.834 21.832 1.00 75.19 119 GLY A CA 1
ATOM 944 C C . GLY A 1 119 ? -19.704 -0.154 21.634 1.00 75.19 119 GLY A C 1
ATOM 945 O O . GLY A 1 119 ? -18.830 -0.667 20.927 1.00 75.19 119 GLY A O 1
ATOM 946 N N . PRO A 1 120 ? -19.511 1.052 22.208 1.00 81.94 120 PRO A N 1
ATOM 947 C CA . PRO A 1 120 ? -18.334 1.898 21.968 1.00 81.94 120 PRO A CA 1
ATOM 948 C C . PRO A 1 120 ? -16.987 1.252 22.329 1.00 81.94 120 PRO A C 1
ATOM 950 O O . PRO A 1 120 ? -15.982 1.515 21.666 1.00 81.94 120 PRO A O 1
ATOM 953 N N . ASP A 1 121 ? -16.960 0.379 23.338 1.00 90.31 121 ASP A N 1
ATOM 954 C CA . ASP A 1 121 ? -15.729 -0.261 23.806 1.00 90.31 121 ASP A CA 1
ATOM 955 C C . ASP A 1 121 ? -15.128 -1.224 22.782 1.00 90.31 121 ASP A C 1
ATOM 957 O O . ASP A 1 121 ? -13.920 -1.190 22.547 1.00 90.31 121 ASP A O 1
ATOM 961 N N . SER A 1 122 ? -15.948 -2.024 22.098 1.00 91.25 122 SER A N 1
ATOM 962 C CA . SER A 1 122 ? -15.454 -2.944 21.068 1.00 91.25 122 SER A CA 1
ATOM 963 C C . SER A 1 122 ? -14.875 -2.207 19.866 1.00 91.25 122 SER A C 1
ATOM 965 O O . SER A 1 122 ? -13.842 -2.611 19.336 1.00 91.25 122 SER A O 1
ATOM 967 N N . ARG A 1 123 ? -15.478 -1.078 19.473 1.00 93.00 123 ARG A N 1
ATOM 968 C CA . ARG A 1 123 ? -14.940 -0.220 18.404 1.00 93.00 123 ARG A CA 1
ATOM 969 C C . ARG A 1 123 ? -13.597 0.393 18.795 1.00 93.00 123 ARG A C 1
ATOM 971 O O . ARG A 1 123 ? -12.689 0.445 17.969 1.00 93.00 123 ARG A O 1
ATOM 978 N N . ARG A 1 124 ? -13.453 0.827 20.051 1.00 94.12 124 ARG A N 1
ATOM 979 C CA . ARG A 1 124 ? -12.178 1.324 20.586 1.00 94.12 124 ARG A CA 1
ATOM 980 C C . ARG A 1 124 ? -11.109 0.230 20.578 1.00 94.12 124 ARG A C 1
ATOM 982 O O . ARG A 1 124 ? -9.990 0.491 20.148 1.00 94.12 124 ARG A O 1
ATOM 989 N N . LEU A 1 125 ? -11.457 -0.983 21.012 1.00 95.19 125 LEU A N 1
ATOM 990 C CA . LEU A 1 125 ? -10.547 -2.131 21.002 1.00 95.19 125 LEU A CA 1
ATOM 991 C C . LEU A 1 125 ? -10.118 -2.508 19.581 1.00 95.19 125 LEU A C 1
ATOM 993 O O . LEU A 1 125 ? -8.934 -2.738 19.359 1.00 95.19 125 LEU A O 1
ATOM 997 N N . PHE A 1 126 ? -11.034 -2.503 18.609 1.00 96.06 126 PHE A N 1
ATOM 998 C CA . PHE A 1 126 ? -10.692 -2.729 17.202 1.00 96.06 126 PHE A CA 1
ATOM 999 C C . PHE A 1 126 ? -9.623 -1.746 16.719 1.00 96.06 126 PHE A C 1
ATOM 1001 O O . PHE A 1 126 ? -8.568 -2.161 16.246 1.00 96.06 126 PHE A O 1
ATOM 1008 N N . TRP A 1 127 ? -9.840 -0.444 16.919 1.00 96.62 127 TRP A N 1
ATOM 1009 C CA . TRP A 1 127 ? -8.871 0.569 16.496 1.00 96.62 127 TRP A CA 1
ATOM 1010 C C . TRP A 1 127 ? -7.561 0.529 17.286 1.00 96.62 127 TRP A C 1
ATOM 1012 O O . TRP A 1 127 ? -6.519 0.882 16.739 1.00 96.62 127 TRP A O 1
ATOM 1022 N N . ALA A 1 128 ? -7.572 0.054 18.534 1.00 96.69 128 ALA A N 1
ATOM 1023 C CA . ALA A 1 128 ? -6.344 -0.217 19.278 1.00 96.69 128 ALA A CA 1
ATOM 1024 C C . ALA A 1 128 ? -5.532 -1.365 18.651 1.00 96.69 128 ALA A C 1
ATOM 1026 O O . ALA A 1 128 ? -4.309 -1.271 18.577 1.00 96.69 128 ALA A O 1
ATOM 1027 N N . ARG A 1 129 ? -6.196 -2.413 18.141 1.00 97.44 129 ARG A N 1
ATOM 1028 C CA . ARG A 1 129 ? -5.541 -3.520 17.418 1.00 97.44 129 ARG A CA 1
ATOM 1029 C C . ARG A 1 129 ? -5.002 -3.076 16.059 1.00 97.44 129 ARG A C 1
ATOM 1031 O O . ARG A 1 129 ? -3.865 -3.401 15.737 1.00 97.44 129 ARG A O 1
ATOM 1038 N N . VAL A 1 130 ? -5.776 -2.288 15.306 1.00 97.69 130 VAL A N 1
ATOM 1039 C CA . VAL A 1 130 ? -5.309 -1.676 14.049 1.00 97.69 130 VAL A CA 1
ATOM 1040 C C . VAL A 1 130 ? -4.079 -0.810 14.308 1.00 97.69 130 VAL A C 1
ATOM 1042 O O . VAL A 1 130 ? -3.071 -0.969 13.628 1.00 97.69 130 VAL A O 1
ATOM 1045 N N . ARG A 1 131 ? -4.122 0.055 15.330 1.00 97.19 131 ARG A N 1
ATOM 1046 C CA . ARG A 1 131 ? -2.967 0.862 15.740 1.00 97.19 131 ARG A CA 1
ATOM 1047 C C . ARG A 1 131 ? -1.751 0.003 16.039 1.00 97.19 131 ARG A C 1
ATOM 1049 O O . ARG A 1 131 ? -0.696 0.268 15.486 1.00 97.19 131 ARG A O 1
ATOM 1056 N N . TYR A 1 132 ? -1.912 -1.021 16.873 1.00 95.81 132 TYR A N 1
ATOM 1057 C CA . TYR A 1 132 ? -0.816 -1.911 17.234 1.00 95.81 132 TYR A CA 1
ATOM 1058 C C . TYR A 1 132 ? -0.162 -2.546 15.999 1.00 95.81 132 TYR A C 1
ATOM 1060 O O . TYR A 1 132 ? 1.057 -2.513 15.885 1.00 95.81 132 TYR A O 1
ATOM 1068 N N . ALA A 1 133 ? -0.959 -3.044 15.047 1.00 95.69 133 ALA A N 1
ATOM 1069 C CA . ALA A 1 133 ? -0.444 -3.626 13.807 1.00 95.69 133 ALA A CA 1
ATOM 1070 C C . ALA A 1 133 ? 0.326 -2.601 12.950 1.00 95.69 133 ALA A C 1
ATOM 1072 O O . ALA A 1 133 ? 1.384 -2.907 12.396 1.00 95.69 133 ALA A O 1
ATOM 1073 N N . VAL A 1 134 ? -0.181 -1.367 12.849 1.00 95.12 134 VAL A N 1
ATOM 1074 C CA . VAL A 1 134 ? 0.480 -0.293 12.088 1.00 95.12 134 VAL A CA 1
ATOM 1075 C C . VAL A 1 134 ? 1.773 0.156 12.773 1.00 95.12 134 VAL A C 1
ATOM 1077 O O . VAL A 1 134 ? 2.801 0.276 12.103 1.00 95.12 134 VAL A O 1
ATOM 1080 N N . ASP A 1 135 ? 1.749 0.344 14.093 1.00 92.75 135 ASP A N 1
ATOM 1081 C CA . ASP A 1 135 ? 2.922 0.701 14.894 1.00 92.75 135 ASP A CA 1
ATOM 1082 C C . ASP A 1 135 ? 3.996 -0.390 14.795 1.00 92.75 135 ASP A C 1
ATOM 1084 O O . ASP A 1 135 ? 5.162 -0.091 14.538 1.00 92.75 135 ASP A O 1
ATOM 1088 N N . GLU A 1 136 ? 3.621 -1.665 14.926 1.00 90.69 136 GLU A N 1
ATOM 1089 C CA . GLU A 1 136 ? 4.550 -2.791 14.805 1.00 90.69 136 GLU A CA 1
ATOM 1090 C C . GLU A 1 136 ? 5.221 -2.813 13.426 1.00 90.69 136 GLU A C 1
ATOM 1092 O O . GLU A 1 136 ? 6.446 -2.945 13.329 1.00 90.69 136 GLU A O 1
ATOM 1097 N N . ALA A 1 137 ? 4.449 -2.632 12.351 1.00 89.75 137 ALA A N 1
ATOM 1098 C CA . ALA A 1 137 ? 4.981 -2.598 10.995 1.00 89.75 137 ALA A CA 1
ATOM 1099 C C . ALA A 1 137 ? 5.939 -1.414 10.777 1.00 89.75 137 ALA A C 1
ATOM 1101 O O . ALA A 1 137 ? 7.018 -1.585 10.197 1.00 89.75 137 ALA A O 1
ATOM 1102 N N . ALA A 1 138 ? 5.576 -0.227 11.271 1.00 88.88 138 ALA A N 1
ATOM 1103 C CA . ALA A 1 138 ? 6.406 0.973 11.192 1.00 88.88 138 ALA A CA 1
ATOM 1104 C C . ALA A 1 138 ? 7.695 0.844 12.031 1.00 88.88 138 ALA A C 1
ATOM 1106 O O . ALA A 1 138 ? 8.766 1.306 11.620 1.00 88.88 138 ALA A O 1
ATOM 1107 N N . VAL A 1 139 ? 7.631 0.181 13.190 1.00 83.62 139 VAL A N 1
ATOM 1108 C CA . VAL A 1 139 ? 8.779 -0.013 14.086 1.00 83.62 139 VAL A CA 1
ATOM 1109 C C . VAL A 1 139 ? 9.734 -1.079 13.554 1.00 83.62 139 VAL A C 1
ATOM 1111 O O . VAL A 1 139 ? 10.932 -0.816 13.420 1.00 83.62 139 VAL A O 1
ATOM 1114 N N . SER A 1 140 ? 9.216 -2.265 13.237 1.00 78.25 140 SER A N 1
ATOM 1115 C CA . SER A 1 140 ? 10.020 -3.456 12.934 1.00 78.25 140 SER A CA 1
ATOM 1116 C C . SER A 1 140 ? 10.660 -3.430 11.545 1.00 78.25 140 SER A C 1
ATOM 1118 O O . SER A 1 140 ? 11.759 -3.956 11.368 1.00 78.25 140 SER A O 1
ATOM 1120 N N . ARG A 1 141 ? 10.002 -2.823 10.547 1.00 71.81 141 ARG A N 1
ATOM 1121 C CA . ARG A 1 141 ? 10.433 -2.904 9.135 1.00 71.81 141 ARG A CA 1
ATOM 1122 C C . ARG A 1 141 ? 11.028 -1.618 8.580 1.00 71.81 141 ARG A C 1
ATOM 1124 O O . ARG A 1 141 ? 11.811 -1.679 7.639 1.00 71.81 141 ARG A O 1
ATOM 1131 N N . CYS A 1 142 ? 10.733 -0.484 9.206 1.00 73.50 142 CYS A N 1
ATOM 1132 C CA . CYS A 1 142 ? 11.380 0.796 8.925 1.00 73.50 142 CYS A CA 1
ATOM 1133 C C . CYS A 1 142 ? 12.352 1.195 10.046 1.00 73.50 142 CYS A C 1
ATOM 1135 O O . CYS A 1 142 ? 12.592 2.372 10.283 1.00 73.50 142 CYS A O 1
ATOM 1137 N N . TYR A 1 143 ? 12.930 0.210 10.751 1.00 65.56 143 TYR A N 1
ATOM 1138 C CA . TYR A 1 143 ? 13.776 0.451 11.923 1.00 65.56 143 TYR A CA 1
ATOM 1139 C C . TYR A 1 143 ? 14.933 1.426 11.681 1.00 65.56 143 TYR A C 1
ATOM 1141 O O . TYR A 1 143 ? 15.227 2.231 12.560 1.00 65.56 143 TYR A O 1
ATOM 1149 N N . SER A 1 144 ? 15.552 1.378 10.502 1.00 70.56 144 SER A N 1
ATOM 1150 C CA . SER A 1 144 ? 16.723 2.186 10.161 1.00 70.56 144 SER A CA 1
ATOM 1151 C C . SER A 1 144 ? 16.407 3.534 9.504 1.00 70.56 144 SER A C 1
ATOM 1153 O O . SER A 1 144 ? 17.335 4.313 9.300 1.00 70.56 144 SER A O 1
ATOM 1155 N N . HIS A 1 145 ? 15.144 3.825 9.158 1.00 76.44 145 HIS A N 1
ATOM 1156 C CA . HIS A 1 145 ? 14.783 5.028 8.398 1.00 76.44 145 HIS A CA 1
ATOM 1157 C C . HIS A 1 145 ? 13.437 5.616 8.834 1.00 76.44 145 HIS A C 1
ATOM 1159 O O . HIS A 1 145 ? 12.442 4.903 8.950 1.00 76.44 145 HIS A O 1
ATOM 1165 N N . ASN A 1 146 ? 13.388 6.941 8.984 1.00 86.81 146 ASN A N 1
ATOM 1166 C CA . ASN A 1 146 ? 12.139 7.678 9.185 1.00 86.81 146 ASN A CA 1
ATOM 1167 C C . ASN A 1 146 ? 11.160 7.419 8.033 1.00 86.81 146 ASN A C 1
ATOM 1169 O O . ASN A 1 146 ? 11.580 7.373 6.879 1.00 86.81 146 ASN A O 1
ATOM 1173 N N . VAL A 1 147 ? 9.866 7.276 8.335 1.00 90.38 147 VAL A N 1
ATOM 1174 C CA . VAL A 1 147 ? 8.816 7.109 7.316 1.00 90.38 147 VAL A CA 1
ATOM 1175 C C . VAL A 1 147 ? 8.641 8.434 6.572 1.00 90.38 147 VAL A C 1
ATOM 1177 O O . VAL A 1 147 ? 8.235 9.425 7.170 1.00 90.38 147 VAL A O 1
ATOM 1180 N N . THR A 1 148 ? 8.946 8.465 5.276 1.00 91.44 148 THR A N 1
ATOM 1181 C CA . THR A 1 148 ? 8.839 9.670 4.433 1.00 91.44 148 THR A CA 1
ATOM 1182 C C . THR A 1 148 ? 7.501 9.766 3.718 1.00 91.44 148 THR A C 1
ATOM 1184 O O . THR A 1 148 ? 7.082 10.857 3.334 1.00 91.44 148 THR A O 1
ATOM 1187 N N . ASP A 1 149 ? 6.845 8.629 3.493 1.00 93.69 149 ASP A N 1
ATOM 1188 C CA . ASP A 1 149 ? 5.625 8.528 2.706 1.00 93.69 149 ASP A CA 1
ATOM 1189 C C . ASP A 1 149 ? 4.656 7.536 3.378 1.00 93.69 149 ASP A C 1
ATOM 1191 O O . ASP A 1 149 ? 5.041 6.423 3.738 1.00 93.69 149 ASP A O 1
ATOM 1195 N N . VAL A 1 150 ? 3.394 7.927 3.545 1.00 95.38 150 VAL A N 1
ATOM 1196 C CA . VAL A 1 150 ? 2.291 7.073 4.011 1.00 95.38 150 VAL A CA 1
ATOM 1197 C C . VAL A 1 150 ? 1.321 6.894 2.854 1.00 95.38 150 VAL A C 1
ATOM 1199 O O . VAL A 1 150 ? 0.810 7.875 2.323 1.00 95.38 150 VAL A O 1
ATOM 1202 N N . LEU A 1 151 ? 1.079 5.652 2.446 1.00 96.38 151 LEU A N 1
ATOM 1203 C CA . LEU A 1 151 ? 0.278 5.305 1.273 1.00 96.38 151 LEU A CA 1
ATOM 1204 C C . LEU A 1 151 ? -0.938 4.511 1.735 1.00 96.38 151 LEU A C 1
ATOM 1206 O O . LEU A 1 151 ? -0.789 3.396 2.234 1.00 96.38 151 LEU A O 1
ATOM 1210 N N . LEU A 1 152 ? -2.135 5.063 1.552 1.00 97.56 152 LEU A N 1
ATOM 1211 C CA . LEU A 1 152 ? -3.384 4.365 1.850 1.00 97.56 152 LEU A CA 1
ATOM 1212 C C . LEU A 1 152 ? -4.072 3.945 0.556 1.00 97.56 152 LEU A C 1
ATOM 1214 O O . LEU A 1 152 ? -4.187 4.741 -0.370 1.00 97.56 152 LEU A O 1
ATOM 1218 N N . PHE A 1 153 ? -4.542 2.707 0.471 1.00 97.00 153 PHE A N 1
ATOM 1219 C CA . PHE A 1 153 ? -5.267 2.207 -0.700 1.00 97.00 153 PHE A CA 1
ATOM 1220 C C . PHE A 1 153 ? -6.218 1.069 -0.312 1.00 97.00 153 PHE A C 1
ATOM 1222 O O . PHE A 1 153 ? -6.143 0.527 0.792 1.00 97.00 153 PHE A O 1
ATOM 1229 N N . GLY A 1 154 ? -7.159 0.746 -1.198 1.00 96.56 154 GLY A N 1
ATOM 1230 C CA . GLY A 1 154 ? -8.261 -0.179 -0.918 1.00 96.56 154 GLY A CA 1
ATOM 1231 C C . GLY A 1 154 ? -9.588 0.507 -0.584 1.00 96.56 154 GLY A C 1
ATOM 1232 O O . GLY A 1 154 ? -9.693 1.732 -0.516 1.00 96.56 154 GLY A O 1
ATOM 1233 N N . GLU A 1 155 ? -10.627 -0.309 -0.412 1.00 96.50 155 GLU A N 1
ATOM 1234 C CA . GLU A 1 155 ? -12.031 0.123 -0.313 1.00 96.50 155 GLU A CA 1
ATOM 1235 C C . GLU A 1 155 ? -12.288 1.127 0.809 1.00 96.50 155 GLU A C 1
ATOM 1237 O O . GLU A 1 155 ? -13.028 2.094 0.616 1.00 96.50 155 GLU A O 1
ATOM 1242 N N . ALA A 1 156 ? -11.634 0.917 1.951 1.00 96.31 156 ALA A N 1
ATOM 1243 C CA . ALA A 1 156 ? -11.823 1.686 3.175 1.00 96.31 156 ALA A CA 1
ATOM 1244 C C . ALA A 1 156 ? -10.649 2.639 3.469 1.00 96.31 156 ALA A C 1
ATOM 1246 O O . ALA A 1 156 ? -10.510 3.135 4.587 1.00 96.31 156 ALA A O 1
ATOM 1247 N N . ALA A 1 157 ? -9.783 2.895 2.484 1.00 96.12 157 ALA A N 1
ATOM 1248 C CA . ALA A 1 157 ? -8.580 3.714 2.646 1.00 96.12 157 ALA A CA 1
ATOM 1249 C C . ALA A 1 157 ? -8.854 5.175 3.040 1.00 96.12 157 ALA A C 1
ATOM 1251 O O . ALA A 1 157 ? -7.988 5.840 3.605 1.00 96.12 157 ALA A O 1
ATOM 1252 N N . ASP A 1 158 ? -10.053 5.683 2.761 1.00 96.50 158 ASP A N 1
ATOM 1253 C CA . ASP A 1 158 ? -10.490 7.027 3.132 1.00 96.50 158 ASP A CA 1
ATOM 1254 C C . ASP A 1 158 ? -11.013 7.133 4.573 1.00 96.50 158 ASP A C 1
ATOM 1256 O O . ASP A 1 158 ? -11.360 8.230 5.008 1.00 96.50 158 ASP A O 1
ATOM 1260 N N . ASN A 1 159 ? -11.011 6.040 5.344 1.00 96.62 159 ASN A N 1
ATOM 1261 C CA . ASN A 1 159 ? -11.437 6.045 6.738 1.00 96.62 159 ASN A CA 1
ATOM 1262 C C . ASN A 1 159 ? -10.585 7.004 7.597 1.00 9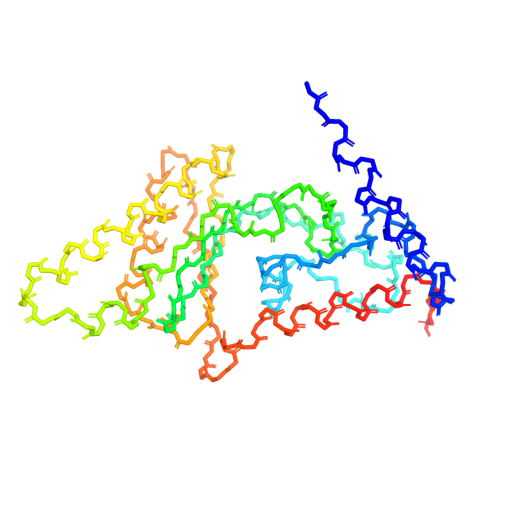6.62 159 ASN A C 1
ATOM 1264 O O . ASN A 1 159 ? -9.385 6.801 7.783 1.00 96.62 159 ASN A O 1
ATOM 1268 N N . GLU A 1 160 ? -11.221 8.021 8.185 1.00 96.75 160 GLU A N 1
ATOM 1269 C CA . GLU A 1 160 ? -10.546 9.065 8.976 1.00 96.75 160 GLU A CA 1
ATOM 1270 C C . GLU A 1 160 ? -9.758 8.525 10.174 1.00 96.75 160 GLU A C 1
ATOM 1272 O O . GLU A 1 160 ? -8.685 9.027 10.515 1.00 96.75 160 GLU A O 1
ATOM 1277 N N . MET A 1 161 ? -10.255 7.462 10.807 1.00 96.88 161 MET A N 1
ATOM 1278 C CA . MET A 1 161 ? -9.559 6.845 11.928 1.00 96.88 161 MET A CA 1
ATOM 1279 C C . MET A 1 161 ? -8.335 6.055 11.446 1.00 96.88 161 MET A C 1
ATOM 1281 O O . MET A 1 161 ? -7.280 6.120 12.075 1.00 96.88 161 MET A O 1
ATOM 1285 N N . LEU A 1 162 ? -8.406 5.400 10.284 1.00 97.56 162 LEU A N 1
ATOM 1286 C CA . LEU A 1 162 ? -7.212 4.805 9.683 1.00 97.56 162 LEU A CA 1
ATOM 1287 C C . LEU A 1 162 ? -6.160 5.873 9.364 1.00 97.56 162 LEU A C 1
ATOM 1289 O O . LEU A 1 162 ? -5.002 5.700 9.740 1.00 97.56 162 LEU A O 1
ATOM 1293 N N . LYS A 1 163 ? -6.557 6.985 8.726 1.00 97.19 163 LYS A N 1
ATOM 1294 C CA . LYS A 1 163 ? -5.642 8.089 8.386 1.00 97.19 163 LYS A CA 1
ATOM 1295 C C . LYS A 1 163 ? -4.906 8.604 9.615 1.00 97.19 163 LYS A C 1
ATOM 1297 O O . LYS A 1 163 ? -3.682 8.719 9.603 1.00 97.19 163 LYS A O 1
ATOM 1302 N N . LYS A 1 164 ? -5.652 8.847 10.695 1.00 96.50 164 LYS A N 1
ATOM 1303 C CA . LYS A 1 164 ? -5.092 9.299 11.968 1.00 96.50 164 LYS A CA 1
ATOM 1304 C C . LYS A 1 164 ? -4.120 8.277 12.567 1.00 96.50 164 LYS A C 1
ATOM 1306 O O . LYS A 1 164 ? -3.035 8.670 12.980 1.00 96.50 164 LYS A O 1
ATOM 1311 N N . VAL A 1 165 ? -4.467 6.987 12.594 1.00 96.75 165 VAL A N 1
ATOM 1312 C CA . VAL A 1 165 ? -3.552 5.931 13.075 1.00 96.75 165 VAL A CA 1
ATOM 1313 C C . VAL A 1 165 ? -2.283 5.865 12.234 1.00 96.75 165 VAL A C 1
ATOM 1315 O O . VAL A 1 165 ? -1.196 5.833 12.797 1.00 96.75 165 VAL A O 1
ATOM 1318 N N . ALA A 1 166 ? -2.407 5.885 10.908 1.00 95.56 166 ALA A N 1
ATOM 1319 C CA . ALA A 1 166 ? -1.272 5.800 9.999 1.00 95.56 166 ALA A CA 1
ATOM 1320 C C . ALA A 1 166 ? -0.316 6.989 10.159 1.00 95.56 166 ALA A C 1
ATOM 1322 O O . ALA A 1 166 ? 0.898 6.800 10.233 1.00 95.56 166 ALA A O 1
ATOM 1323 N N . LEU A 1 167 ? -0.863 8.206 10.263 1.00 93.00 167 LEU A N 1
ATOM 1324 C CA . LEU A 1 167 ? -0.073 9.416 10.469 1.00 93.00 167 LEU A CA 1
ATOM 1325 C C . LEU A 1 167 ? 0.619 9.409 11.835 1.00 93.00 167 LEU A C 1
ATOM 1327 O O . LEU A 1 167 ? 1.815 9.668 11.915 1.00 93.00 167 LEU A O 1
ATOM 1331 N N . GLU A 1 168 ? -0.101 9.077 12.907 1.00 92.50 168 GLU A N 1
ATOM 1332 C CA . GLU A 1 168 ? 0.486 9.011 14.247 1.00 92.50 168 GLU A CA 1
ATOM 1333 C C . GLU A 1 168 ? 1.585 7.944 14.340 1.00 92.50 168 GLU A C 1
ATOM 1335 O O . GLU A 1 168 ? 2.642 8.228 14.897 1.00 92.50 168 GLU A O 1
ATOM 1340 N N . ALA A 1 169 ? 1.385 6.767 13.741 1.00 91.50 169 ALA A N 1
ATOM 1341 C CA . ALA A 1 169 ? 2.389 5.703 13.694 1.00 91.50 169 ALA A CA 1
ATOM 1342 C C . ALA A 1 169 ? 3.647 6.128 12.922 1.00 91.50 169 ALA A C 1
ATOM 1344 O O . ALA A 1 169 ? 4.772 5.921 13.379 1.00 91.50 169 ALA A O 1
ATOM 1345 N N . ALA A 1 170 ? 3.466 6.780 11.768 1.00 90.44 170 ALA A N 1
ATOM 1346 C CA . ALA A 1 170 ? 4.575 7.310 10.980 1.00 90.44 170 ALA A CA 1
ATOM 1347 C C . ALA A 1 170 ? 5.350 8.407 11.733 1.00 90.44 170 ALA A C 1
ATOM 1349 O O . ALA A 1 170 ? 6.566 8.507 11.594 1.00 90.44 170 ALA A O 1
ATOM 1350 N N . MET A 1 171 ? 4.661 9.191 12.567 1.00 87.94 171 MET A N 1
ATOM 1351 C CA . MET A 1 171 ? 5.228 10.298 13.343 1.00 87.94 171 MET A CA 1
ATOM 1352 C C . MET A 1 171 ? 5.807 9.882 14.697 1.00 87.94 171 MET A C 1
ATOM 1354 O O . MET A 1 171 ? 6.638 10.601 15.250 1.00 87.94 171 MET A O 1
ATOM 1358 N N . ALA A 1 172 ? 5.400 8.743 15.262 1.00 84.19 172 ALA A N 1
ATOM 1359 C CA . ALA A 1 172 ? 5.832 8.296 16.588 1.00 84.19 172 ALA A CA 1
ATOM 1360 C C . ALA A 1 172 ? 7.355 8.069 16.686 1.00 84.19 172 ALA A C 1
ATOM 1362 O O . ALA A 1 172 ? 7.912 8.045 17.782 1.00 84.19 172 ALA A O 1
ATOM 1363 N N . ARG A 1 173 ? 8.055 7.973 15.548 1.00 70.12 173 ARG A N 1
ATOM 1364 C CA . ARG A 1 173 ? 9.517 7.812 15.466 1.00 70.12 173 ARG A CA 1
ATOM 1365 C C . ARG A 1 173 ? 10.312 9.123 15.470 1.00 70.12 173 ARG A C 1
ATOM 1367 O O . ARG A 1 173 ? 11.525 9.099 15.290 1.00 70.12 173 ARG A O 1
ATOM 1374 N N . ARG A 1 174 ? 9.655 10.252 15.751 1.00 60.50 174 ARG A N 1
ATOM 1375 C CA . ARG A 1 174 ? 10.173 11.634 15.713 1.00 60.50 174 ARG A CA 1
ATOM 1376 C C . ARG A 1 174 ? 11.413 11.974 16.549 1.00 60.50 174 ARG A C 1
ATOM 1378 O O . ARG A 1 174 ? 11.812 13.132 16.516 1.00 60.50 174 ARG A O 1
ATOM 1385 N N . GLY A 1 175 ? 12.048 11.028 17.243 1.00 59.62 175 GLY A N 1
ATOM 1386 C CA . GLY A 1 175 ? 13.304 11.287 17.959 1.00 59.62 175 GLY A CA 1
ATOM 1387 C C . GLY A 1 175 ? 14.370 11.975 17.091 1.00 59.62 175 GLY A C 1
ATOM 1388 O O . GLY A 1 175 ? 15.158 12.753 17.615 1.00 59.62 175 GLY A O 1
ATOM 1389 N N . GLU A 1 176 ? 14.337 11.758 15.767 1.00 58.09 176 GLU A N 1
ATOM 1390 C CA . GLU A 1 176 ? 15.279 12.344 14.797 1.00 58.09 176 GLU A CA 1
ATOM 1391 C C . GLU A 1 176 ? 14.611 12.838 13.491 1.00 58.09 176 GLU A C 1
ATOM 1393 O O . GLU A 1 176 ? 15.290 13.152 12.513 1.00 58.09 176 GLU A O 1
ATOM 1398 N N . GLN A 1 177 ? 13.277 12.882 13.418 1.00 62.34 177 GLN A N 1
ATOM 1399 C CA . GLN A 1 177 ? 12.569 13.179 12.168 1.00 62.34 177 GLN A CA 1
ATOM 1400 C C . GLN A 1 177 ? 12.317 14.683 11.999 1.00 62.34 177 GLN A C 1
ATOM 1402 O O . GLN A 1 177 ? 11.593 15.290 12.784 1.00 62.34 177 GLN A O 1
ATOM 1407 N N . VAL A 1 178 ? 12.911 15.271 10.956 1.00 63.38 178 VAL A N 1
ATOM 1408 C CA . VAL A 1 178 ? 12.865 16.720 10.676 1.00 63.38 178 VAL A CA 1
ATOM 1409 C C . VAL A 1 178 ? 11.589 17.131 9.927 1.00 63.38 178 VAL A C 1
ATOM 1411 O O . VAL A 1 178 ? 11.122 18.256 10.084 1.00 63.38 178 VAL A O 1
ATOM 1414 N N . GLU A 1 179 ? 10.995 16.219 9.152 1.00 83.88 179 GLU A N 1
ATOM 1415 C CA . GLU A 1 179 ? 9.880 16.515 8.245 1.00 83.88 179 GLU A CA 1
ATOM 1416 C C . GLU A 1 179 ? 8.696 15.559 8.436 1.00 83.88 179 GLU A C 1
ATOM 1418 O O . GLU A 1 179 ? 8.860 14.366 8.709 1.00 83.88 179 GLU A O 1
ATOM 1423 N N . GLU A 1 180 ? 7.486 16.099 8.279 1.00 89.56 180 GLU A N 1
ATOM 1424 C CA . GLU A 1 180 ? 6.238 15.336 8.294 1.00 89.56 180 GLU A CA 1
ATOM 1425 C C . GLU A 1 180 ? 6.147 14.402 7.068 1.00 89.56 180 GLU A C 1
ATOM 1427 O O . GLU A 1 180 ? 6.455 14.836 5.954 1.00 89.56 180 GLU A O 1
ATOM 1432 N N . PRO A 1 181 ? 5.731 13.128 7.239 1.00 91.94 181 PRO A N 1
ATOM 1433 C CA . PRO A 1 181 ? 5.558 12.209 6.122 1.00 91.94 181 PRO A CA 1
ATOM 1434 C C . PRO A 1 181 ? 4.540 12.745 5.117 1.00 91.94 181 PRO A C 1
ATOM 1436 O O . PRO A 1 181 ? 3.466 13.221 5.488 1.00 91.94 181 PRO A O 1
ATOM 1439 N N . ARG A 1 182 ? 4.828 12.583 3.826 1.00 94.44 182 ARG A N 1
ATOM 1440 C CA . ARG A 1 182 ? 3.843 12.860 2.778 1.00 94.44 182 ARG A CA 1
ATOM 1441 C C . ARG A 1 182 ? 2.735 11.826 2.832 1.00 94.44 182 ARG A C 1
ATOM 1443 O O . ARG A 1 182 ? 3.002 10.626 2.878 1.00 94.44 182 ARG A O 1
ATOM 1450 N N . PHE A 1 183 ? 1.500 12.295 2.775 1.00 95.00 183 PHE A N 1
ATOM 1451 C CA . PHE A 1 183 ? 0.329 11.438 2.807 1.00 95.00 183 PHE A CA 1
ATOM 1452 C C . PHE A 1 183 ? -0.240 11.258 1.400 1.00 95.00 183 PHE A C 1
ATOM 1454 O O . PHE A 1 183 ? -0.536 12.237 0.716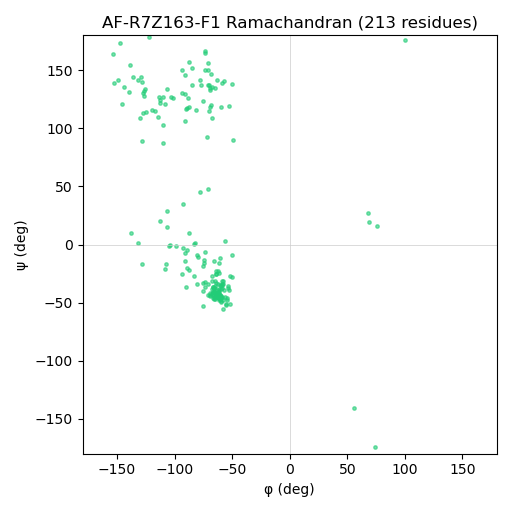 1.00 95.00 183 PHE A O 1
ATOM 1461 N N . TRP A 1 184 ? -0.402 10.010 0.974 1.00 96.69 184 TRP A N 1
ATOM 1462 C CA . TRP A 1 184 ? -0.840 9.643 -0.366 1.00 96.69 184 TRP A CA 1
ATOM 1463 C C . TRP A 1 184 ? -2.138 8.844 -0.286 1.00 96.69 184 TRP A C 1
ATOM 1465 O O . TRP A 1 184 ? -2.178 7.733 0.248 1.00 96.69 184 TRP A O 1
ATOM 1475 N N . LEU A 1 185 ? -3.200 9.425 -0.837 1.00 96.94 185 LEU A N 1
ATOM 1476 C CA . LEU A 1 185 ? -4.509 8.803 -0.980 1.00 96.94 185 LEU A CA 1
ATOM 1477 C C . LEU A 1 185 ? -5.137 9.308 -2.278 1.00 96.94 185 LEU A C 1
ATOM 1479 O O . LEU A 1 185 ? -5.307 10.514 -2.449 1.00 96.94 185 LEU A O 1
ATOM 1483 N N . LYS A 1 186 ? -5.470 8.400 -3.198 1.00 95.31 186 LYS A N 1
ATOM 1484 C CA . LYS A 1 186 ? -6.288 8.746 -4.365 1.00 95.31 186 LYS A CA 1
ATOM 1485 C C . LYS A 1 186 ? -7.749 8.966 -3.963 1.00 95.31 186 LYS A C 1
ATOM 1487 O O . LYS A 1 186 ? -8.243 8.346 -3.022 1.00 95.31 186 LYS A O 1
ATOM 1492 N N . GLU A 1 187 ? -8.442 9.833 -4.690 1.00 93.75 187 GLU A N 1
ATOM 1493 C CA . GLU A 1 187 ? -9.860 10.115 -4.464 1.00 93.75 187 GLU A CA 1
ATOM 1494 C C . GLU A 1 187 ? -10.768 9.142 -5.230 1.00 93.75 187 GLU A C 1
ATOM 1496 O O . GLU A 1 187 ? -10.363 8.536 -6.223 1.00 93.75 187 GLU A O 1
ATOM 1501 N N . GLY A 1 188 ? -12.010 8.991 -4.758 1.00 93.81 188 GLY A N 1
ATOM 1502 C CA . GLY A 1 188 ? -13.014 8.138 -5.399 1.00 93.81 188 GLY A CA 1
ATOM 1503 C C . GLY A 1 188 ? -12.552 6.690 -5.574 1.00 93.81 188 GLY A C 1
ATOM 1504 O O . GLY A 1 188 ? -11.888 6.134 -4.697 1.00 93.81 188 GLY A O 1
ATOM 1505 N N . ASP A 1 189 ? -12.891 6.100 -6.719 1.00 93.62 189 ASP A N 1
ATOM 1506 C CA . ASP A 1 189 ? -12.582 4.703 -7.038 1.00 93.62 189 ASP A CA 1
ATOM 1507 C C . ASP A 1 189 ? -11.106 4.475 -7.393 1.00 93.62 189 ASP A C 1
ATOM 1509 O O . ASP A 1 189 ? -10.630 3.342 -7.336 1.00 93.62 189 ASP A O 1
ATOM 1513 N N . GLU A 1 190 ? -10.332 5.525 -7.700 1.00 93.31 190 GLU A N 1
ATOM 1514 C CA . GLU A 1 190 ? -8.911 5.371 -8.047 1.00 93.31 190 GLU A CA 1
ATOM 1515 C C . GLU A 1 190 ? -8.113 4.691 -6.925 1.00 93.31 190 GLU A C 1
ATOM 1517 O O . GLU A 1 190 ? -7.182 3.932 -7.201 1.00 93.31 190 GLU A O 1
ATOM 1522 N N . ARG A 1 191 ? -8.502 4.894 -5.658 1.00 94.56 191 ARG A N 1
ATOM 1523 C CA . ARG A 1 191 ? -7.866 4.257 -4.489 1.00 94.56 191 ARG A CA 1
ATOM 1524 C C . ARG A 1 191 ? -7.951 2.730 -4.493 1.00 94.56 191 ARG A C 1
ATOM 1526 O O . ARG A 1 191 ? -7.120 2.077 -3.863 1.00 94.56 191 ARG A O 1
ATOM 1533 N N . LEU A 1 192 ? -8.944 2.166 -5.183 1.00 94.06 192 LEU A N 1
ATOM 1534 C CA . LEU A 1 192 ? -9.125 0.720 -5.338 1.00 94.06 192 LEU A CA 1
ATOM 1535 C C . LEU A 1 192 ? -8.092 0.143 -6.305 1.00 94.06 192 LEU A C 1
ATOM 1537 O O . LEU A 1 192 ? -7.651 -0.994 -6.153 1.00 94.06 192 LEU A O 1
ATOM 1541 N N . PHE A 1 193 ? -7.699 0.945 -7.293 1.00 93.88 193 PHE A N 1
ATOM 1542 C CA . PHE A 1 193 ? -6.920 0.493 -8.435 1.00 93.88 193 PHE A CA 1
ATOM 1543 C C . PHE A 1 193 ? -5.456 0.912 -8.381 1.00 93.88 193 PHE A C 1
ATOM 1545 O O . PHE A 1 193 ? -4.711 0.517 -9.267 1.00 93.88 193 PHE A O 1
ATOM 1552 N N . VAL A 1 194 ? -5.003 1.653 -7.362 1.00 94.62 194 VAL A N 1
ATOM 1553 C CA . VAL A 1 194 ? -3.611 2.141 -7.284 1.00 94.62 194 VAL A CA 1
ATOM 1554 C C . VAL A 1 194 ? -2.593 1.021 -7.462 1.00 94.62 194 VAL A C 1
ATOM 1556 O O . VAL A 1 194 ? -1.715 1.122 -8.315 1.00 94.62 194 VAL A O 1
ATOM 1559 N N . ALA A 1 195 ? -2.732 -0.069 -6.707 1.00 91.38 195 ALA A N 1
ATOM 1560 C CA . ALA A 1 195 ? -1.824 -1.202 -6.839 1.00 91.38 195 ALA A CA 1
ATOM 1561 C C . ALA A 1 195 ? -1.885 -1.812 -8.250 1.00 91.38 195 ALA A C 1
ATOM 1563 O O . ALA A 1 195 ? -0.850 -2.121 -8.827 1.00 91.38 195 ALA A O 1
ATOM 1564 N N . SER A 1 196 ? -3.071 -1.927 -8.847 1.00 91.38 196 SER A N 1
ATOM 1565 C CA . SER A 1 196 ? -3.229 -2.443 -10.211 1.00 91.38 196 SER A CA 1
ATOM 1566 C C . SER A 1 196 ? -2.617 -1.517 -11.266 1.00 91.38 196 SER A C 1
ATOM 1568 O O . SER A 1 196 ? -1.953 -1.996 -12.181 1.00 91.38 196 SER A O 1
ATOM 1570 N N . MET A 1 197 ? -2.783 -0.198 -11.125 1.00 92.94 197 MET A N 1
ATOM 1571 C CA . MET A 1 197 ? -2.176 0.806 -12.003 1.00 92.94 197 MET A CA 1
ATOM 1572 C C . MET A 1 197 ? -0.653 0.721 -11.951 1.00 92.94 197 MET A C 1
ATOM 1574 O O . MET A 1 197 ? -0.002 0.694 -12.992 1.00 92.94 197 MET A O 1
ATOM 1578 N N . GLY A 1 198 ? -0.075 0.607 -10.754 1.00 90.31 198 GLY A N 1
ATOM 1579 C CA . GLY A 1 198 ? 1.368 0.450 -10.641 1.00 90.31 198 GLY A CA 1
ATOM 1580 C C . GLY A 1 198 ? 1.869 -0.909 -11.112 1.00 90.31 198 GLY A C 1
ATOM 1581 O O . GLY A 1 198 ? 2.927 -0.975 -11.724 1.00 90.31 198 GLY A O 1
ATOM 1582 N N . ALA A 1 199 ? 1.104 -1.987 -10.926 1.00 88.06 199 ALA A N 1
ATOM 1583 C CA . ALA A 1 199 ? 1.443 -3.286 -11.505 1.00 88.06 199 ALA A CA 1
ATOM 1584 C C . ALA A 1 199 ? 1.462 -3.233 -13.043 1.00 88.06 199 ALA A C 1
ATOM 1586 O O . ALA A 1 199 ? 2.368 -3.790 -13.661 1.00 88.06 199 ALA A O 1
ATOM 1587 N N . ALA A 1 200 ? 0.506 -2.528 -13.657 1.00 89.31 200 ALA A N 1
ATOM 1588 C CA . ALA A 1 200 ? 0.483 -2.302 -15.100 1.00 89.31 200 ALA A CA 1
ATOM 1589 C C . ALA A 1 200 ? 1.692 -1.474 -15.565 1.00 89.31 200 ALA A C 1
ATOM 1591 O O . ALA A 1 200 ? 2.362 -1.855 -16.520 1.00 89.31 200 ALA A O 1
ATOM 1592 N N . GLU A 1 201 ? 2.029 -0.398 -14.852 1.00 88.25 201 GLU A N 1
ATOM 1593 C CA . GLU A 1 201 ? 3.219 0.417 -15.131 1.00 88.25 201 GLU A CA 1
ATOM 1594 C C . GLU A 1 201 ? 4.517 -0.400 -15.014 1.00 88.25 201 GLU A C 1
ATOM 1596 O O . GLU A 1 201 ? 5.395 -0.329 -15.876 1.00 88.25 201 GLU A O 1
ATOM 1601 N N . MET A 1 202 ? 4.631 -1.237 -13.977 1.00 85.56 202 MET A N 1
ATOM 1602 C CA . MET A 1 202 ? 5.750 -2.169 -13.832 1.00 85.56 202 MET A CA 1
ATOM 1603 C C . MET A 1 202 ? 5.809 -3.140 -15.015 1.00 85.56 202 MET A C 1
ATOM 1605 O O . MET A 1 202 ? 6.885 -3.338 -15.571 1.00 85.56 202 MET A O 1
ATOM 1609 N N . ALA A 1 203 ? 4.673 -3.697 -15.446 1.00 83.81 203 ALA A N 1
ATOM 1610 C CA . ALA A 1 203 ? 4.605 -4.604 -16.590 1.00 83.81 203 ALA A CA 1
ATOM 1611 C C . ALA A 1 203 ? 5.040 -3.937 -17.905 1.00 83.81 203 ALA A C 1
ATOM 1613 O O . ALA A 1 203 ? 5.805 -4.530 -18.662 1.00 83.81 203 ALA A O 1
ATOM 1614 N N . VAL A 1 204 ? 4.625 -2.693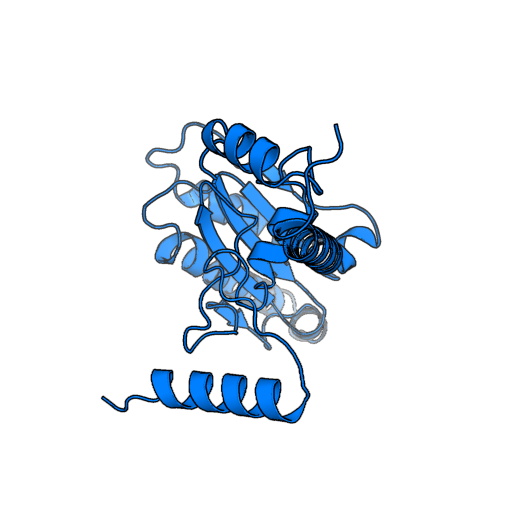 -18.164 1.00 84.62 204 VAL A N 1
ATOM 1615 C CA . VAL A 1 204 ? 5.071 -1.936 -19.349 1.00 84.62 204 VAL A CA 1
ATOM 1616 C C . VAL A 1 204 ? 6.591 -1.780 -19.353 1.00 84.62 204 VAL A C 1
ATOM 1618 O O . VAL A 1 204 ? 7.236 -2.044 -20.366 1.00 84.62 204 VAL A O 1
ATOM 1621 N N . ARG A 1 205 ? 7.183 -1.425 -18.209 1.00 82.38 205 ARG A N 1
ATOM 1622 C CA . ARG A 1 205 ? 8.640 -1.255 -18.076 1.00 82.38 205 ARG A CA 1
ATOM 1623 C C . ARG A 1 205 ? 9.406 -2.559 -18.238 1.00 82.38 205 ARG A C 1
ATOM 1625 O O . ARG A 1 205 ? 10.486 -2.562 -18.819 1.00 82.38 205 ARG A O 1
ATOM 1632 N N . ILE A 1 206 ? 8.834 -3.652 -17.744 1.00 80.25 206 ILE A N 1
ATOM 1633 C CA . ILE A 1 206 ? 9.356 -5.002 -17.948 1.00 80.25 206 ILE A CA 1
ATOM 1634 C C . ILE A 1 206 ? 9.406 -5.324 -19.448 1.00 80.25 206 ILE A C 1
ATOM 1636 O O . ILE A 1 206 ? 10.435 -5.762 -19.949 1.00 80.25 206 ILE A O 1
ATOM 1640 N N . LEU A 1 207 ? 8.318 -5.069 -20.181 1.00 80.69 207 LEU A N 1
ATOM 1641 C CA . LEU A 1 207 ? 8.262 -5.321 -21.625 1.00 80.69 207 LEU A CA 1
ATOM 1642 C C . LEU A 1 207 ? 9.233 -4.425 -22.409 1.00 80.69 207 LEU A C 1
ATOM 1644 O O . LEU A 1 207 ? 9.833 -4.868 -23.387 1.00 80.69 207 LEU A O 1
ATOM 1648 N N . ALA A 1 208 ? 9.416 -3.182 -21.963 1.00 81.75 208 ALA A N 1
ATOM 1649 C CA . ALA A 1 208 ? 10.326 -2.226 -22.582 1.00 81.75 208 ALA A CA 1
ATOM 1650 C C . ALA A 1 208 ? 11.813 -2.500 -22.313 1.00 81.75 208 ALA A C 1
ATOM 1652 O O . ALA A 1 208 ? 12.664 -1.928 -22.989 1.00 81.75 208 ALA A O 1
ATOM 1653 N N . GLU A 1 209 ? 12.157 -3.370 -21.361 1.00 76.44 209 GLU A N 1
ATOM 1654 C CA . GLU A 1 209 ? 13.552 -3.673 -21.024 1.00 76.44 209 GLU A CA 1
ATOM 1655 C C . GLU A 1 209 ? 14.387 -4.107 -22.240 1.00 76.44 209 GLU A C 1
ATOM 1657 O O . GLU A 1 209 ? 15.572 -3.779 -22.346 1.00 76.44 209 GLU A O 1
ATOM 1662 N N . HIS A 1 210 ? 13.766 -4.842 -23.159 1.00 75.12 210 HIS A N 1
ATOM 1663 C CA . HIS A 1 210 ? 14.415 -5.360 -24.360 1.00 75.12 210 HIS A CA 1
ATOM 1664 C C . HIS A 1 210 ? 14.146 -4.513 -25.609 1.00 75.12 210 HIS A C 1
ATOM 1666 O O . HIS A 1 210 ? 14.666 -4.828 -26.681 1.00 75.12 210 HIS A O 1
ATOM 1672 N N . ALA A 1 211 ? 13.351 -3.448 -25.490 1.00 77.88 211 ALA A N 1
ATOM 1673 C CA . ALA A 1 211 ? 13.064 -2.558 -26.601 1.00 77.88 211 ALA A CA 1
ATOM 1674 C C . ALA A 1 211 ? 14.247 -1.598 -26.846 1.00 77.88 211 ALA A C 1
ATOM 1676 O O . ALA A 1 211 ? 14.881 -1.127 -25.895 1.00 77.88 211 ALA A O 1
ATOM 1677 N N . PRO A 1 212 ? 14.578 -1.284 -28.111 1.00 80.94 212 PRO A N 1
ATOM 1678 C CA . PRO A 1 212 ? 15.481 -0.180 -28.400 1.00 80.94 212 PRO A CA 1
ATOM 1679 C C . PRO A 1 212 ? 14.852 1.136 -27.919 1.00 80.94 212 PRO A C 1
ATOM 1681 O O . PRO A 1 212 ? 13.652 1.344 -28.072 1.00 80.94 212 PRO A O 1
ATOM 1684 N N . CYS A 1 213 ? 15.662 2.038 -27.359 1.00 82.44 213 CYS A N 1
ATOM 1685 C CA . CYS A 1 213 ? 15.202 3.397 -27.083 1.00 82.44 213 CYS A CA 1
ATOM 1686 C C . CYS A 1 213 ? 14.965 4.108 -28.421 1.00 82.44 213 CYS A C 1
ATOM 1688 O O . CYS A 1 213 ? 15.927 4.394 -29.138 1.00 82.44 213 CYS A O 1
ATOM 1690 N N . GLU A 1 214 ? 13.706 4.352 -28.769 1.00 75.12 214 GLU A N 1
ATOM 1691 C CA . GLU A 1 214 ? 13.344 5.217 -29.892 1.00 75.12 214 GLU A CA 1
ATOM 1692 C C . GLU A 1 214 ? 13.564 6.674 -29.457 1.00 75.12 214 GLU A C 1
ATOM 1694 O O . GLU A 1 214 ? 13.094 7.076 -28.392 1.00 75.12 214 GLU A O 1
ATOM 1699 N N . GLY A 1 215 ? 14.380 7.407 -30.222 1.00 62.62 215 GLY A N 1
ATOM 1700 C CA . GLY A 1 215 ? 14.790 8.787 -29.929 1.00 62.62 215 GLY A CA 1
ATOM 1701 C C . GLY A 1 215 ? 13.902 9.846 -30.561 1.00 62.62 215 GLY A C 1
ATOM 1702 O O . GLY A 1 215 ? 13.148 9.507 -31.500 1.00 62.62 215 GLY A O 1
#

Organism: Coniosporium apollinis (strain CBS 100218) (NCBI:txid1168221)

Radius of gyration: 19.06 Å; Cα contacts (8 Å, |Δi|>4): 360; chains: 1; bounding box: 43×44×54 Å

Mean predicted aligned error: 7.68 Å

Solvent-accessible surface area (backbone atoms only — not comparable to full-atom values): 11804 Å² total; per-residue (Å²): 136,77,72,64,72,59,55,59,51,48,55,52,51,55,51,27,60,76,69,72,48,84,78,54,79,51,73,52,54,47,42,70,70,46,67,59,48,12,31,42,36,36,72,57,43,56,57,51,90,49,58,49,27,59,69,59,24,57,59,50,51,76,73,45,68,73,39,17,38,39,31,37,40,27,25,53,58,30,28,35,40,46,33,44,71,41,50,69,42,81,53,26,52,82,85,49,102,64,83,59,62,90,42,66,32,72,76,62,7,50,50,54,58,72,66,58,81,70,54,74,64,51,56,52,50,51,54,51,51,53,38,51,56,50,37,49,33,46,50,72,50,26,67,92,47,71,41,46,31,37,38,38,24,31,80,50,37,82,38,65,67,57,51,50,43,54,51,50,39,49,50,71,67,48,92,80,54,90,67,83,50,46,78,43,66,58,67,80,72,52,17,62,40,26,34,58,51,10,43,51,53,48,50,50,36,53,65,18,64,80,45,77,65,84,128

Nearest PDB structures (foldseek):
  2aa4-assembly1_B  TM=5.125E-01  e=1.333E-02  Escherichia coli
  6jdb-assembly1_A-2  TM=5.224E-01  e=3.830E-02  Haemophilus influenzae 86-028NP
  2hoe-assembly1_A  TM=5.140E-01  e=4.062E-02  Thermotoga maritima
  6jdo-assembly1_A  TM=5.322E-01  e=5.446E-02  Pasteurella multocida
  7p9y-assembly1_AAA  TM=3.969E-01  e=2.541E-02  Saccharomyces cerevisiae S288C

Foldseek 3Di:
DDPPVVVVVVVVVVVCVVVVHDQDPPQQQRDAAQLVLLLCVLLVHQPFPDLQDPVNSVVVLVPADWAWEWEWEAEQFKIATAIAIDSHSLGHHPPDVPSDGPQIGRCLHVVVLVPPPPPDVVNVVSLVVVLVSLLCNLCVHCVPHQHQAYGFAYDCSPPPSNVVSNQCSSCVVVPPDPDRHHYHADDDCSRHCSSVSSSVSSVSSSVSPPPDPDD

pLDDT: mean 82.17, std 14.85, range [32.97, 97.69]

Sequence (215 aa):
MVEIGAEVYQDLYDAAEFTGLTLLTNKRFARQPRHRDAAIVGYGLGVCKSSTCPRECVAEEHGMPERSALSILFTRAVLSIECSGRRKIAETHIPYWQQHPSNFHDDLGLEAYERLTWGPDSRRLFWARVRYAVDEAAVSRCYSHNVTDVLLFGEAADNEMLKKVALEAAMARRGEQVEEPRFWLKEGDERLFVASMGAAEMAVRILAEHAPCEG

=== Feature glossary ===
Annotated list of the representations used here:

Nearest PDB structures. The Foldseek neighbor list gives the closest experimentally determined structures in the PDB, ranked by structural alignment. TM-score near 1 means near-identical fold; near 0.3 means only rough topology match. This is how one finds what a novel AlphaFold prediction most resembles in the solved-structure universe.

Foldseek 3Di. Foldseek's 3Di representation compresses backbone geometry into a per-residue letter drawn from a learned twenty-state alphabet. It captures the tertiary interaction pattern around each residue — which residues are packed against it in space, regardless of where they are in sequence.

Radius of gyration, Cα contacts, bounding box. Radius of gyration (Rg) is the root-mean-square distance of Cα atoms from their centroid — a single number for overall size and compactness. A globular domain of N residues has Rg ≈ 2.2·N^0.38 Å; an extended or disordered chain has a much larger Rg. The Cα contact count is the number of residue pairs whose Cα atoms are within 8 Å and are more than four positions apart in sequence — a standard proxy for tertiary packing density. The bounding box is the smallest axis-aligned box enclosing all Cα atoms.

InterPro / GO / CATH / organism. The annotation block draws on four external resources. InterPro: which protein families and domains the sequence belongs to. GO: standardized terms for what the protein does, what process it participates in, and where in the cell it acts. CATH: which structural fold it has in the CATH hierarchy. Organism: the species of origin.

mmCIF coordinates. The mmCIF block holds the 3D Cartesian coordinates of each backbone atom (N, Cα, C, O) in ångströms. mmCIF is the PDB's canonical archive format — a tagged-loop text representation of the atomic model.

pLDDT. pLDDT is the predicted lDDT-Cα score: AlphaFold's confidence that the local environment of each residue (all inter-atomic distances within 15 Å) is correctly placed. It is a per-residue number between 0 and 100, with higher meaning more reliable.

Backbone torsions (φ/ψ). φ (phi) and ψ (psi) are the two rotatable backbone dihedrals per residue: φ is the C(i-1)–N–Cα–C torsion, ψ is the N–Cα–C–N(i+1) torsion, both in degrees on (−180°, 180°]. α-helical residues cluster near (−60°, −45°); β-strand residues near (−120°, +130°). A Ramachandran plot is simply a scatter of (φ, ψ) for every residue.

B-factor. For experimental (PDB) structures, the B-factor (temperature factor) quantifies the positional spread of each atom in the crystal — a combination of thermal vibration and static disorder — in units of Å². High B-factors mark flexible loops or poorly resolved regions; low B-factors mark the rigid, well-ordered core.

Secondary structure (3-state, P-SEA). SS3 is a coarse helix/strand/coil call (letters a/b/c) made by the P-SEA algorithm from inter-Cα distances and dihedrals. It is less detailed than DSSP but needs only Cα positions.

Predicted aligned error. Predicted aligned error is AlphaFold's pairwise confidence. Unlike pLDDT (per-residue), PAE is per-residue-pair and captures whether two parts of the structure are correctly placed relative to each other. Units are ångströms of expected positional error.

Solvent-accessible surface area. Solvent-accessible surface area (SASA) is the area in Å² traced out by the centre of a 1.4 Å probe sphere (a water molecule) rolled over the protein's van der Waals surface (Shrake–Rupley / Lee–Richards construction). Buried residues have near-zero SASA; fully exposed residues can exceed 200 Å². The total SASA scales roughly with the number of surface residues.

Secondary structure (8-state, DSSP). The SS8 string is DSSP's per-residue secondary-structure call. α-helix (H) means an i→i+4 H-bond ladder; β-strand (E) means the residue participates in a β-sheet; 3₁₀ (G) and π (I) are tighter and wider helices; T/S are turns/bends; '-' is loop.

Rendered structure images. Structure images are PyMOL renders from six orthogonal camera directions. Cartoon representation draws helices as coils and strands as arrows; sticks shows the backbone as bonds; surface shows the solvent-excluded envelope. Rainbow coloring maps sequence position to hue (blue→red, N→C); chain coloring assigns a distinct color per polypeptide.

Sequence. The amino-acid sequence is the protein's primary structure: the linear order of residues from the N-terminus to the C-terminus, written in one-letter code. Everything else here — the 3D coordinates, the secondary structure, the domain annotations — is ultimately a consequence of this string.

Contact-map, Ramachandran, and PAE plots. Three diagnostic plots accompany the record. The Cα contact map visualizes the tertiary structure as a 2D adjacency matrix (8 Å cutoff, sequence-local contacts suppressed). The Ramachandran plot shows the distribution of backbone (φ, ψ) torsions, with points in the α and β basins reflecting secondary structure content. The PAE plot shows AlphaFold's inter-residue confidence as a color matrix.